Protein AF-D0SN01-F1 (afdb_monomer_lite)

Radius of gyration: 22.13 Å; chains: 1; bounding box: 76×51×43 Å

Structure (mmCIF, N/CA/C/O backbone):
data_AF-D0SN01-F1
#
_entry.id   AF-D0SN01-F1
#
loop_
_atom_site.group_PDB
_atom_site.id
_atom_site.type_symbol
_atom_site.label_atom_id
_atom_site.label_alt_id
_atom_site.label_comp_id
_atom_site.label_asym_id
_atom_site.label_entity_id
_atom_site.label_seq_id
_atom_site.pdbx_PDB_ins_code
_atom_site.Cartn_x
_atom_site.Cartn_y
_atom_site.Cartn_z
_atom_site.occupancy
_atom_site.B_iso_or_equiv
_atom_site.auth_seq_id
_atom_site.auth_comp_id
_atom_site.auth_asym_id
_atom_site.auth_atom_id
_atom_site.pdbx_PDB_model_num
ATOM 1 N N . MET A 1 1 ? -59.262 -30.282 -4.749 1.00 54.62 1 MET A N 1
ATOM 2 C CA . MET A 1 1 ? -58.792 -29.265 -5.727 1.00 54.62 1 MET A CA 1
ATOM 3 C C . MET A 1 1 ? -58.420 -27.916 -5.103 1.00 54.62 1 MET A C 1
ATOM 5 O O . MET A 1 1 ? -57.354 -27.419 -5.434 1.00 54.62 1 MET A O 1
ATOM 9 N N . LYS A 1 2 ? -59.196 -27.346 -4.163 1.00 52.75 2 LYS A N 1
ATOM 10 C CA . LYS A 1 2 ? -58.903 -26.027 -3.548 1.00 52.75 2 LYS A CA 1
ATOM 11 C C . LYS A 1 2 ? -57.530 -25.900 -2.842 1.00 52.75 2 LYS A C 1
ATOM 13 O O . LYS A 1 2 ? -56.920 -24.841 -2.923 1.00 52.75 2 LYS A O 1
ATOM 18 N N . ASN A 1 3 ? -56.998 -26.971 -2.236 1.00 53.59 3 ASN A N 1
ATOM 19 C CA . ASN A 1 3 ? -55.680 -26.936 -1.567 1.00 53.59 3 ASN A CA 1
ATOM 20 C C . ASN A 1 3 ? -54.474 -26.972 -2.526 1.00 53.59 3 ASN A C 1
ATOM 22 O O . ASN A 1 3 ? -53.439 -26.401 -2.204 1.00 53.59 3 ASN A O 1
ATOM 26 N N . LYS A 1 4 ? -54.605 -27.567 -3.723 1.00 53.16 4 LYS A N 1
ATOM 27 C CA . LYS A 1 4 ? -53.531 -27.552 -4.738 1.00 53.16 4 LYS A CA 1
ATOM 28 C C . LYS A 1 4 ? -53.373 -26.166 -5.379 1.00 53.16 4 LYS A C 1
ATOM 30 O O . LYS A 1 4 ? -52.262 -25.751 -5.673 1.00 53.16 4 LYS A O 1
ATOM 35 N N . MET A 1 5 ? -54.474 -25.419 -5.499 1.00 54.06 5 MET A N 1
ATOM 36 C CA . MET A 1 5 ? -54.478 -24.046 -6.020 1.00 54.06 5 MET A CA 1
ATOM 37 C C . MET A 1 5 ? -53.779 -23.049 -5.080 1.00 54.06 5 MET A C 1
ATOM 39 O O . MET A 1 5 ? -53.041 -22.191 -5.551 1.00 54.06 5 MET A O 1
ATOM 43 N N . LYS A 1 6 ? -53.943 -23.195 -3.753 1.00 51.16 6 LYS A N 1
ATOM 44 C CA . LYS A 1 6 ? -53.222 -22.375 -2.759 1.00 51.16 6 LYS A CA 1
ATOM 45 C C . LYS A 1 6 ? -51.719 -22.682 -2.716 1.00 51.16 6 LYS A C 1
ATOM 47 O O . LYS A 1 6 ? -50.926 -21.761 -2.563 1.00 51.16 6 LYS A O 1
ATOM 52 N N . LEU A 1 7 ? -51.335 -23.950 -2.899 1.00 49.56 7 LEU A N 1
ATOM 53 C CA . LEU A 1 7 ? -49.930 -24.370 -2.935 1.00 49.56 7 LEU A CA 1
ATOM 54 C C . LEU A 1 7 ? -49.202 -23.847 -4.189 1.00 49.56 7 LEU A C 1
ATOM 56 O O . LEU A 1 7 ? -48.074 -23.378 -4.083 1.00 49.56 7 LEU A O 1
ATOM 60 N N . CYS A 1 8 ? -49.864 -23.836 -5.353 1.00 52.41 8 CYS A N 1
ATOM 61 C CA . CYS A 1 8 ? -49.321 -23.205 -6.563 1.00 52.41 8 CYS A CA 1
ATOM 62 C C . CYS A 1 8 ? -49.182 -21.681 -6.428 1.00 52.41 8 CYS A C 1
ATOM 64 O O . CYS A 1 8 ? -48.209 -21.122 -6.921 1.00 52.41 8 CYS A O 1
ATOM 66 N N . PHE A 1 9 ? -50.107 -21.008 -5.736 1.00 53.16 9 PHE A N 1
ATOM 67 C CA . PHE A 1 9 ? -50.033 -19.554 -5.545 1.00 53.16 9 PHE A CA 1
ATOM 68 C C . PHE A 1 9 ? -48.872 -19.140 -4.624 1.00 53.16 9 PHE A C 1
ATOM 70 O O . PHE A 1 9 ? -48.223 -18.128 -4.867 1.00 53.16 9 PHE A O 1
ATOM 77 N N . PHE A 1 10 ? -48.554 -19.956 -3.611 1.00 51.62 10 PHE A N 1
ATOM 78 C CA . PHE A 1 10 ? -47.387 -19.736 -2.747 1.00 51.62 10 PHE A CA 1
ATOM 79 C C . PHE A 1 10 ? -46.059 -19.980 -3.484 1.00 51.62 10 PHE A C 1
ATOM 81 O O . PHE A 1 10 ? -45.092 -19.264 -3.248 1.00 51.62 10 PHE A O 1
ATOM 88 N N . LEU A 1 11 ? -46.018 -20.940 -4.418 1.00 52.59 11 LEU A N 1
ATOM 89 C CA . LEU A 1 11 ? -44.822 -21.221 -5.220 1.00 52.59 11 LEU A CA 1
ATOM 90 C C . LEU A 1 11 ? -44.487 -20.073 -6.192 1.00 52.59 11 LEU A C 1
ATOM 92 O O . LEU A 1 11 ? -43.319 -19.767 -6.395 1.00 52.59 11 LEU A O 1
ATOM 96 N N . VAL A 1 12 ? -45.501 -19.405 -6.755 1.00 54.81 12 VAL A N 1
ATOM 97 C CA . VAL A 1 12 ? -45.317 -18.288 -7.704 1.00 54.81 12 VAL A CA 1
ATOM 98 C C . VAL A 1 12 ? -44.803 -17.015 -7.015 1.00 54.81 12 VAL A C 1
ATOM 100 O O . VAL A 1 12 ? -44.027 -16.280 -7.617 1.00 54.81 12 VAL A O 1
ATOM 103 N N . ILE A 1 13 ? -45.149 -16.775 -5.744 1.00 53.81 13 ILE A N 1
ATOM 104 C CA . ILE A 1 13 ? -44.649 -15.610 -4.984 1.00 53.81 13 ILE A CA 1
ATOM 105 C C . ILE A 1 13 ? -43.162 -15.769 -4.610 1.00 53.81 13 ILE A C 1
ATOM 107 O O . ILE A 1 13 ? -42.436 -14.782 -4.570 1.00 53.81 13 ILE A O 1
ATOM 111 N N . ILE A 1 14 ? -42.676 -17.001 -4.414 1.00 55.25 14 ILE A N 1
ATOM 112 C CA . ILE A 1 14 ? -41.254 -17.279 -4.120 1.00 55.25 14 ILE A CA 1
ATOM 113 C C . ILE A 1 14 ? -40.361 -17.088 -5.365 1.00 55.25 14 ILE A C 1
ATOM 115 O O . ILE A 1 14 ? -39.165 -16.845 -5.236 1.00 55.25 14 ILE A O 1
ATOM 119 N N . LEU A 1 15 ? -40.931 -17.143 -6.574 1.00 55.31 15 LEU A N 1
ATOM 120 C CA . LEU A 1 15 ? -40.205 -16.993 -7.843 1.00 55.31 15 LEU A CA 1
ATOM 121 C C . LEU A 1 15 ? -40.010 -15.537 -8.297 1.00 55.31 15 LEU A C 1
ATOM 123 O O . LEU A 1 15 ? -39.317 -15.301 -9.283 1.00 55.31 15 LEU A O 1
ATOM 127 N N . ILE A 1 16 ? -40.557 -14.560 -7.568 1.00 59.31 16 ILE A N 1
ATOM 128 C CA . ILE A 1 16 ? -40.245 -13.138 -7.760 1.00 59.31 16 ILE A CA 1
ATOM 129 C C . ILE A 1 16 ? -39.194 -12.741 -6.718 1.00 59.31 16 ILE A C 1
ATOM 131 O O . ILE A 1 16 ? -39.410 -11.876 -5.874 1.00 59.31 16 ILE A O 1
ATOM 135 N N . THR A 1 17 ? -38.031 -13.393 -6.744 1.00 60.75 17 THR A N 1
ATOM 136 C CA . THR A 1 17 ? -36.842 -12.794 -6.135 1.00 60.75 17 THR A CA 1
ATOM 137 C C . THR A 1 17 ? -36.489 -11.587 -6.989 1.00 60.75 17 THR A C 1
ATOM 139 O O . THR A 1 17 ? -35.961 -11.730 -8.093 1.00 60.75 17 THR A O 1
ATOM 142 N N . THR A 1 18 ? -36.820 -10.391 -6.513 1.00 59.91 18 THR A N 1
ATOM 143 C CA . THR A 1 18 ? -36.252 -9.168 -7.064 1.00 59.91 18 THR A CA 1
ATOM 144 C C . THR A 1 18 ? -34.738 -9.302 -6.964 1.00 59.91 18 THR A C 1
ATOM 146 O O . THR A 1 18 ? -34.178 -9.390 -5.871 1.00 59.91 18 THR A O 1
ATOM 149 N N . ILE A 1 19 ? -34.057 -9.386 -8.109 1.00 64.94 19 ILE A N 1
ATOM 150 C CA . ILE A 1 19 ? -32.598 -9.311 -8.138 1.00 64.94 19 ILE A CA 1
ATOM 151 C C . ILE A 1 19 ? -32.251 -7.860 -7.808 1.00 64.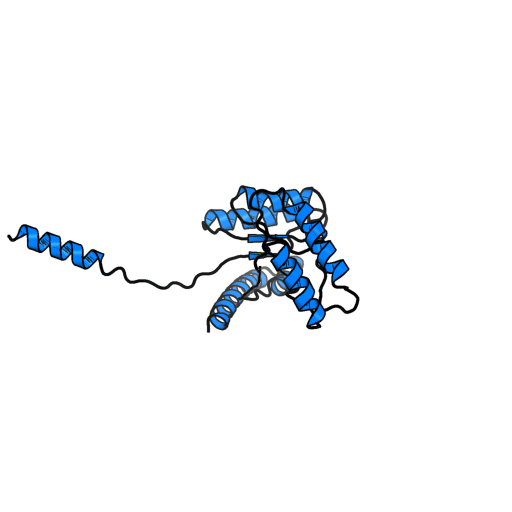94 19 ILE A C 1
ATOM 153 O O . ILE A 1 19 ? -32.108 -7.015 -8.692 1.00 64.94 19 ILE A O 1
ATOM 157 N N . SER A 1 20 ? -32.201 -7.554 -6.513 1.00 63.50 20 SER A N 1
ATOM 158 C CA . SER A 1 20 ? -31.727 -6.275 -6.013 1.00 63.50 20 SER A CA 1
ATOM 159 C C . SER A 1 20 ? -30.238 -6.193 -6.320 1.00 63.50 20 SER A C 1
ATOM 161 O O . SER A 1 20 ? -29.420 -6.808 -5.638 1.00 63.50 20 SER A O 1
ATOM 163 N N . HIS A 1 21 ? -29.886 -5.456 -7.370 1.00 70.88 21 HIS A N 1
ATOM 164 C CA . HIS A 1 21 ? -28.499 -5.124 -7.657 1.00 70.88 21 HIS A CA 1
ATOM 165 C C . HIS A 1 21 ? -28.065 -4.040 -6.673 1.00 70.88 21 HIS A C 1
ATOM 167 O O . HIS A 1 21 ? -28.398 -2.868 -6.833 1.00 70.88 21 HIS A O 1
ATOM 173 N N . SER A 1 22 ? -27.357 -4.445 -5.621 1.00 80.38 22 SER A N 1
ATOM 174 C CA . SER A 1 22 ? -26.593 -3.509 -4.801 1.00 80.38 22 SER A CA 1
ATOM 175 C C . SER A 1 22 ? -25.233 -3.286 -5.438 1.00 80.38 22 SER A C 1
ATOM 177 O O . SER A 1 22 ? -24.611 -4.235 -5.923 1.00 80.38 22 SER A O 1
ATOM 179 N N . LYS A 1 23 ? -24.731 -2.052 -5.345 1.00 86.38 23 LYS A N 1
ATOM 180 C CA . LYS A 1 23 ? -23.306 -1.783 -5.547 1.00 86.38 23 LYS A CA 1
ATOM 181 C C . LYS A 1 23 ? -22.488 -2.653 -4.590 1.00 86.38 23 LYS A C 1
ATOM 183 O O . LYS A 1 23 ? -22.914 -2.913 -3.458 1.00 86.38 23 LYS A O 1
ATOM 188 N N . GLN A 1 24 ? -21.330 -3.107 -5.053 1.00 89.12 24 GLN A N 1
ATOM 189 C CA . GLN A 1 24 ? -20.386 -3.894 -4.268 1.00 89.12 24 GLN A CA 1
ATOM 190 C C . GLN A 1 24 ? -19.067 -3.135 -4.184 1.00 89.12 24 GLN A C 1
ATOM 192 O O . GLN A 1 24 ? -18.560 -2.652 -5.191 1.00 89.12 24 GLN A O 1
ATOM 197 N N . LEU A 1 25 ? -18.512 -3.041 -2.977 1.00 91.06 25 LEU A N 1
ATOM 198 C CA . LEU A 1 25 ? -17.214 -2.424 -2.731 1.00 91.06 25 LEU A CA 1
ATOM 199 C C . LEU A 1 25 ? -16.279 -3.459 -2.116 1.00 91.06 25 LEU A C 1
ATOM 201 O O . LEU A 1 25 ? -16.664 -4.193 -1.206 1.00 91.06 25 LEU A O 1
ATOM 205 N N . ALA A 1 26 ? -15.041 -3.487 -2.598 1.00 93.69 26 ALA A N 1
ATOM 206 C CA . ALA A 1 26 ? -13.965 -4.261 -2.003 1.00 93.69 26 ALA A CA 1
ATOM 207 C C . ALA A 1 26 ? -12.974 -3.298 -1.352 1.00 93.69 26 ALA A C 1
ATOM 209 O O . ALA A 1 26 ? -12.376 -2.460 -2.026 1.00 93.69 26 ALA A O 1
ATOM 210 N N . LEU A 1 27 ? -12.794 -3.423 -0.038 1.00 96.38 27 LEU A N 1
ATOM 211 C CA . LEU A 1 27 ? -11.748 -2.686 0.659 1.00 96.38 27 LEU A CA 1
ATOM 212 C C . LEU A 1 27 ? -10.398 -3.351 0.380 1.00 96.38 27 LEU A C 1
ATOM 214 O O . LEU A 1 27 ? -10.288 -4.578 0.334 1.00 96.38 27 LEU A O 1
ATOM 218 N N . SER A 1 28 ? -9.371 -2.533 0.179 1.00 97.38 28 SER A N 1
ATOM 219 C CA . SER A 1 28 ? -7.992 -2.993 0.061 1.00 97.38 28 SER A CA 1
ATOM 220 C C . SER A 1 28 ? -7.058 -1.964 0.677 1.00 97.38 28 SER A C 1
ATOM 222 O O . SER A 1 28 ? -7.350 -0.772 0.624 1.00 97.38 28 SER A O 1
ATOM 224 N N . PHE A 1 29 ? -5.971 -2.427 1.283 1.00 97.94 29 PHE A N 1
ATOM 225 C CA . PHE A 1 29 ? -5.085 -1.597 2.096 1.00 97.94 29 PHE A CA 1
ATOM 226 C C . PHE A 1 29 ? -3.645 -1.755 1.625 1.00 97.94 29 PHE A C 1
ATOM 228 O O . PHE A 1 29 ? -3.189 -2.886 1.480 1.00 97.94 29 PHE A O 1
ATOM 235 N N . ASP A 1 30 ? -2.934 -0.652 1.427 1.00 97.69 30 ASP A N 1
ATOM 236 C CA . ASP A 1 30 ? -1.550 -0.669 0.943 1.00 97.69 30 ASP A CA 1
ATOM 237 C C . ASP A 1 30 ? -0.549 -0.474 2.082 1.00 97.69 30 ASP A C 1
ATOM 239 O O . ASP A 1 30 ? -0.905 -0.068 3.190 1.00 97.69 30 ASP A O 1
ATOM 243 N N . ASP A 1 31 ? 0.715 -0.769 1.780 1.00 97.31 31 ASP A N 1
ATOM 244 C CA . ASP A 1 31 ? 1.914 -0.576 2.598 1.00 97.31 31 ASP A CA 1
ATOM 245 C C . ASP A 1 31 ? 2.019 -1.453 3.848 1.00 97.31 31 ASP A C 1
ATOM 247 O O . ASP A 1 31 ? 3.007 -2.173 4.016 1.00 97.31 31 ASP A O 1
ATOM 251 N N . GLY A 1 32 ? 1.022 -1.399 4.724 1.00 96.00 32 GLY A N 1
ATOM 252 C CA . GLY A 1 32 ? 1.119 -1.842 6.110 1.00 96.00 32 GLY A CA 1
ATOM 253 C C . GLY A 1 32 ? 1.642 -0.739 7.037 1.00 96.00 32 GLY A C 1
ATOM 254 O O . GLY A 1 32 ? 1.727 0.433 6.676 1.00 96.00 32 GLY A O 1
ATOM 255 N N . VAL A 1 33 ? 1.952 -1.107 8.280 1.00 96.75 33 VAL A N 1
ATOM 256 C CA . VAL A 1 33 ? 2.389 -0.168 9.324 1.00 96.75 33 VAL A CA 1
ATOM 257 C C . VAL A 1 33 ? 3.710 -0.616 9.941 1.00 96.75 33 VAL A C 1
ATOM 259 O O . VAL A 1 33 ? 3.926 -1.810 10.142 1.00 96.75 33 VAL A O 1
ATOM 262 N N . ASN A 1 34 ? 4.567 0.350 10.283 1.00 97.50 34 ASN A N 1
ATOM 263 C CA . ASN A 1 34 ? 5.881 0.108 10.877 1.00 97.50 34 ASN A CA 1
ATOM 264 C C . ASN A 1 34 ? 5.908 0.503 12.370 1.00 97.50 34 ASN A C 1
ATOM 266 O O . ASN A 1 34 ? 5.832 1.699 12.676 1.00 97.50 34 ASN A O 1
ATOM 270 N N . PRO A 1 35 ? 6.047 -0.464 13.299 1.00 96.88 35 PRO A N 1
ATOM 271 C CA . PRO A 1 35 ? 6.158 -0.203 14.737 1.00 96.88 35 PRO A CA 1
ATOM 272 C C . PRO A 1 35 ? 7.373 0.625 15.163 1.00 96.88 35 PRO A C 1
ATOM 274 O O . PRO A 1 35 ? 7.300 1.300 16.187 1.00 96.88 35 PRO A O 1
ATOM 277 N N . ASP A 1 36 ? 8.460 0.612 14.393 1.00 95.62 36 ASP A N 1
ATOM 278 C CA . ASP A 1 36 ? 9.669 1.382 14.706 1.00 95.62 36 ASP A CA 1
ATOM 279 C C . ASP A 1 36 ? 9.513 2.867 14.350 1.00 95.62 36 ASP A C 1
ATOM 281 O O . ASP A 1 36 ? 10.187 3.723 14.921 1.00 95.62 36 ASP A O 1
ATOM 285 N N . LEU A 1 37 ? 8.602 3.190 13.424 1.00 95.38 37 LEU A N 1
ATOM 286 C CA . LEU A 1 37 ? 8.321 4.566 12.996 1.00 95.38 37 LEU A CA 1
ATOM 287 C C . LEU A 1 37 ? 7.071 5.153 13.652 1.00 95.38 37 LEU A C 1
ATOM 289 O O . LEU A 1 37 ? 6.932 6.373 13.738 1.00 95.38 37 LEU A O 1
ATOM 293 N N . ASN A 1 38 ? 6.141 4.305 14.091 1.00 94.00 38 ASN A N 1
ATOM 294 C CA . ASN A 1 38 ? 4.897 4.738 14.705 1.00 94.00 38 ASN A CA 1
ATOM 295 C C . ASN A 1 38 ? 4.578 3.878 15.939 1.00 94.00 38 ASN A C 1
ATOM 297 O O . ASN A 1 38 ? 4.173 2.723 15.780 1.00 94.00 38 ASN A O 1
ATOM 301 N N . PRO A 1 39 ? 4.647 4.439 17.164 1.00 94.81 39 PRO A N 1
ATOM 302 C CA . PRO A 1 39 ? 4.350 3.687 18.385 1.00 94.81 39 PRO A CA 1
ATOM 303 C C . PRO A 1 39 ? 2.900 3.179 18.439 1.00 94.81 39 PRO A C 1
ATOM 305 O O . PRO A 1 39 ? 2.606 2.220 19.146 1.00 94.81 39 PRO A O 1
ATOM 308 N N . ASN A 1 40 ? 1.992 3.775 17.659 1.00 95.88 40 ASN A N 1
ATOM 309 C CA . ASN A 1 40 ? 0.599 3.349 17.561 1.00 95.88 40 ASN A CA 1
ATOM 310 C C . ASN A 1 40 ? 0.353 2.316 16.447 1.00 95.88 40 ASN A C 1
ATOM 312 O O . ASN A 1 40 ? -0.797 1.928 16.248 1.00 95.88 40 ASN A O 1
ATOM 316 N N . ALA A 1 41 ? 1.376 1.851 15.715 1.00 97.25 41 ALA A N 1
ATOM 317 C CA . ALA A 1 41 ? 1.216 0.933 14.579 1.00 97.25 41 ALA A CA 1
ATOM 318 C C . ALA A 1 41 ? 0.398 -0.318 14.936 1.00 97.25 41 ALA A C 1
ATOM 320 O O . ALA A 1 41 ? -0.551 -0.664 14.233 1.00 97.25 41 ALA A O 1
ATOM 321 N N . GLN A 1 42 ? 0.708 -0.956 16.069 1.00 98.12 42 GLN A N 1
ATOM 322 C CA . GLN A 1 42 ? -0.032 -2.128 16.536 1.00 98.12 42 GLN A CA 1
ATOM 323 C C . GLN A 1 42 ? -1.510 -1.803 16.786 1.00 98.12 42 GLN A C 1
ATOM 325 O O . GLN A 1 42 ? -2.383 -2.550 16.346 1.00 98.12 42 GLN A O 1
ATOM 330 N N . GLN A 1 43 ? -1.798 -0.678 17.446 1.00 98.31 43 GLN A N 1
ATOM 331 C CA . GLN A 1 43 ? -3.168 -0.261 17.736 1.00 98.31 43 GLN A CA 1
ATOM 332 C C . GLN A 1 43 ? -3.940 0.089 16.457 1.00 98.31 43 GLN A C 1
ATOM 334 O O . GLN A 1 43 ? -5.110 -0.265 16.338 1.00 98.31 43 GLN A O 1
ATOM 339 N N . ILE A 1 44 ? -3.299 0.757 15.495 1.00 97.12 44 ILE A N 1
ATOM 340 C CA . ILE A 1 44 ? -3.898 1.088 14.195 1.00 97.12 44 ILE A CA 1
ATOM 341 C C . ILE A 1 44 ? -4.271 -0.197 13.454 1.00 97.12 44 ILE A C 1
ATOM 343 O O . ILE A 1 44 ? -5.427 -0.363 13.068 1.00 97.12 44 ILE A O 1
ATOM 347 N N . ASN A 1 45 ? -3.327 -1.134 13.321 1.00 98.56 45 ASN A N 1
ATOM 348 C CA . ASN A 1 45 ? -3.563 -2.414 12.656 1.00 98.56 45 ASN A CA 1
ATOM 349 C C . ASN A 1 45 ? -4.691 -3.204 13.335 1.00 98.56 45 ASN A C 1
ATOM 351 O O . ASN A 1 45 ? -5.595 -3.700 12.669 1.00 98.56 45 ASN A O 1
ATOM 355 N N . GLN A 1 46 ? -4.668 -3.276 14.669 1.00 98.50 46 GLN A N 1
ATOM 356 C CA . GLN A 1 46 ? -5.698 -3.958 15.446 1.00 98.50 46 GLN A CA 1
ATOM 357 C C . GLN A 1 46 ? -7.082 -3.337 15.226 1.00 98.50 46 GLN A C 1
ATOM 359 O O . GLN A 1 46 ? -8.026 -4.070 14.947 1.00 98.50 46 GLN A O 1
ATOM 364 N N . ARG A 1 47 ? -7.206 -2.006 15.284 1.00 98.38 47 ARG A N 1
ATOM 365 C CA . ARG A 1 47 ? -8.490 -1.319 15.082 1.00 98.38 47 ARG A CA 1
ATOM 366 C C . ARG A 1 47 ? -9.058 -1.550 13.686 1.00 98.38 47 ARG A C 1
ATOM 368 O O . ARG A 1 47 ? -10.260 -1.757 13.565 1.00 98.38 47 ARG A O 1
ATOM 375 N N . ILE A 1 48 ? -8.220 -1.551 12.647 1.00 98.38 48 ILE A N 1
ATOM 376 C CA . ILE A 1 48 ? -8.666 -1.862 11.280 1.00 98.38 48 ILE A CA 1
ATOM 377 C C . ILE A 1 48 ? -9.252 -3.278 11.230 1.00 98.38 48 ILE A C 1
ATOM 379 O O . ILE A 1 48 ? -10.389 -3.455 10.799 1.00 98.38 48 ILE A O 1
ATOM 383 N N . LEU A 1 49 ? -8.514 -4.273 11.727 1.00 98.75 49 LEU A N 1
ATOM 384 C CA . LEU A 1 49 ? -8.959 -5.669 11.733 1.00 98.75 49 LEU A CA 1
ATOM 385 C C . LEU A 1 49 ? -10.230 -5.879 12.569 1.00 98.75 49 LEU A C 1
ATOM 387 O O . LEU A 1 49 ? -11.138 -6.594 12.153 1.00 98.75 49 LEU A O 1
ATOM 391 N N . GLU A 1 50 ? -10.331 -5.223 13.726 1.00 98.69 50 GLU A N 1
ATOM 392 C CA . GLU A 1 50 ? -11.529 -5.254 14.568 1.00 98.69 50 GLU A CA 1
ATOM 393 C C . GLU A 1 50 ? -12.747 -4.685 13.841 1.00 98.69 50 GLU A C 1
ATOM 395 O O . GLU A 1 50 ? -13.802 -5.315 13.863 1.00 98.69 50 GLU A O 1
ATOM 400 N N . GLN A 1 51 ? -12.608 -3.542 13.161 1.00 98.44 51 GLN A N 1
ATOM 401 C CA . GLN A 1 51 ? -13.702 -2.944 12.395 1.00 98.44 51 GLN A CA 1
ATOM 402 C C . GLN A 1 51 ? -14.118 -3.820 11.210 1.00 98.44 51 GLN A C 1
ATOM 404 O O . GLN A 1 51 ? -15.313 -4.023 10.997 1.00 98.44 51 GLN A O 1
ATOM 409 N N . LEU A 1 52 ? -13.162 -4.398 10.477 1.00 98.56 52 LEU A N 1
ATOM 410 C CA . LEU A 1 52 ? -13.457 -5.343 9.396 1.00 98.56 52 LEU A CA 1
ATOM 411 C C . LEU A 1 52 ? -14.229 -6.560 9.921 1.00 98.56 52 LEU A C 1
ATOM 413 O O . LEU A 1 52 ? -15.264 -6.926 9.365 1.00 98.56 52 LEU A O 1
ATOM 417 N N . LYS A 1 53 ? -13.782 -7.139 11.040 1.00 98.31 53 LYS A N 1
ATOM 418 C CA . LYS A 1 53 ? -14.439 -8.284 11.677 1.00 98.31 53 LYS A CA 1
ATOM 419 C C . LYS A 1 53 ? -15.843 -7.949 12.180 1.00 98.31 53 LYS A C 1
ATOM 421 O O . LYS A 1 53 ? -16.766 -8.717 11.922 1.00 98.31 53 LYS A O 1
ATOM 426 N N . GLN A 1 54 ? -16.010 -6.827 12.883 1.00 98.44 54 GLN A N 1
ATOM 427 C CA . GLN A 1 54 ? -17.301 -6.378 13.426 1.00 98.44 54 GLN A CA 1
ATOM 428 C C . GLN A 1 54 ? -18.344 -6.149 12.328 1.00 98.44 54 GLN A C 1
ATOM 430 O O . GLN A 1 54 ? -19.520 -6.417 12.543 1.00 98.44 54 GLN A O 1
ATOM 435 N N . ASN A 1 55 ? -17.907 -5.700 11.151 1.00 97.75 55 ASN A N 1
ATOM 436 C CA . ASN A 1 55 ? -18.778 -5.452 10.003 1.00 97.75 55 ASN A CA 1
ATOM 437 C C . ASN A 1 55 ? -18.837 -6.631 9.016 1.00 97.75 55 ASN A C 1
ATOM 439 O O . ASN A 1 55 ? -19.418 -6.498 7.943 1.00 97.75 55 ASN A O 1
ATOM 443 N N . HIS A 1 56 ? -18.247 -7.783 9.356 1.00 97.00 56 HIS A N 1
ATOM 444 C CA . HIS A 1 56 ? -18.202 -8.979 8.505 1.00 97.00 56 HIS A CA 1
ATOM 445 C C . HIS A 1 56 ? -17.591 -8.743 7.109 1.00 97.00 56 HIS A C 1
ATOM 447 O O . HIS A 1 56 ? -17.967 -9.390 6.131 1.00 97.00 56 HIS A O 1
ATOM 453 N N . ILE A 1 57 ? -16.618 -7.834 7.011 1.00 98.06 57 ILE A N 1
ATOM 454 C CA . ILE A 1 57 ? -15.942 -7.485 5.761 1.00 98.06 57 ILE A CA 1
ATOM 455 C C . ILE A 1 57 ? -14.662 -8.306 5.629 1.00 98.06 57 ILE A C 1
ATOM 457 O O . ILE A 1 57 ? -13.776 -8.260 6.483 1.00 98.06 57 ILE A O 1
ATOM 461 N N . ARG A 1 58 ? -14.526 -9.022 4.510 1.00 97.62 58 ARG A N 1
ATOM 462 C CA . ARG A 1 58 ? -13.249 -9.606 4.082 1.00 97.62 58 ARG A CA 1
ATOM 463 C C . ARG A 1 58 ? -12.528 -8.630 3.158 1.00 97.62 58 ARG A C 1
ATOM 465 O O . ARG A 1 58 ? -13.154 -7.989 2.323 1.00 97.62 58 ARG A O 1
ATOM 472 N N . SER A 1 59 ? -11.214 -8.534 3.320 1.00 98.38 59 SER A N 1
ATOM 473 C CA . SER A 1 59 ? -10.372 -7.548 2.645 1.00 98.38 59 SER A CA 1
ATOM 474 C C . SER A 1 59 ? -9.053 -8.178 2.184 1.00 98.38 59 SER A C 1
ATOM 476 O O . SER A 1 59 ? -8.772 -9.348 2.469 1.00 98.38 59 SER A O 1
ATOM 478 N N . ILE A 1 60 ? -8.246 -7.394 1.477 1.00 98.75 60 ILE A N 1
ATOM 479 C CA . ILE A 1 60 ? -6.864 -7.700 1.115 1.00 98.75 60 ILE A CA 1
ATOM 480 C C . ILE A 1 60 ? -5.930 -6.581 1.588 1.00 98.75 60 ILE A C 1
ATOM 482 O O . ILE A 1 60 ? -6.261 -5.400 1.480 1.00 98.75 60 ILE A O 1
ATOM 486 N N . VAL A 1 61 ? -4.753 -6.953 2.086 1.00 98.81 61 VAL A N 1
ATOM 487 C CA . VAL A 1 61 ? -3.638 -6.029 2.326 1.00 98.81 61 VAL A CA 1
ATOM 488 C C . VAL A 1 61 ? -2.524 -6.285 1.311 1.00 98.81 61 VAL A C 1
ATOM 490 O O . VAL A 1 61 ? -2.191 -7.436 1.036 1.00 98.81 61 VAL A O 1
ATOM 493 N N . TYR A 1 62 ? -1.943 -5.225 0.759 1.00 98.81 62 TYR A N 1
ATOM 494 C CA . TYR A 1 62 ? -0.775 -5.225 -0.117 1.00 98.81 62 TYR A CA 1
ATOM 495 C C . TYR A 1 62 ? 0.404 -4.601 0.646 1.00 98.81 62 TYR A C 1
ATOM 497 O O . TYR A 1 62 ? 0.661 -3.404 0.524 1.00 98.81 62 TYR A O 1
ATOM 505 N N . PRO A 1 63 ? 1.107 -5.378 1.487 1.00 98.75 63 PRO A N 1
ATOM 506 C CA . PRO A 1 63 ? 2.236 -4.880 2.256 1.00 98.75 63 PRO A CA 1
ATOM 507 C C . PRO A 1 63 ? 3.470 -4.658 1.377 1.00 98.75 63 PRO A C 1
ATOM 509 O O . PRO A 1 63 ? 3.727 -5.406 0.427 1.00 98.75 63 PRO A O 1
ATOM 512 N N . SER A 1 64 ? 4.279 -3.668 1.751 1.00 98.75 64 SER A N 1
ATOM 513 C CA . SER A 1 64 ? 5.619 -3.466 1.200 1.00 98.75 64 SER A CA 1
ATOM 514 C C . SER A 1 64 ? 6.667 -3.675 2.289 1.00 98.75 64 SER A C 1
ATOM 516 O O . SER A 1 64 ? 6.516 -3.173 3.403 1.00 98.75 64 SER A O 1
ATOM 518 N N . VAL A 1 65 ? 7.744 -4.407 1.982 1.00 98.62 65 VAL A N 1
ATOM 519 C CA . VAL A 1 65 ? 8.746 -4.818 2.988 1.00 98.62 65 VAL A CA 1
ATOM 520 C C . VAL A 1 65 ? 9.359 -3.602 3.691 1.00 98.62 65 VAL A C 1
ATOM 522 O O . VAL A 1 65 ? 9.386 -3.537 4.918 1.00 98.62 65 VAL A O 1
ATOM 525 N N . ILE A 1 66 ? 9.758 -2.578 2.934 1.00 98.19 66 ILE A N 1
ATOM 526 C CA . ILE A 1 66 ? 10.334 -1.352 3.499 1.00 98.19 66 ILE A CA 1
ATOM 527 C C . ILE A 1 66 ? 9.333 -0.556 4.352 1.00 98.19 66 ILE A C 1
ATOM 529 O O . ILE A 1 66 ? 9.733 0.203 5.234 1.00 98.19 66 ILE A O 1
ATOM 533 N N . LYS A 1 67 ? 8.027 -0.718 4.105 1.00 98.12 67 LYS A N 1
ATOM 534 C CA . LYS A 1 67 ? 6.961 0.023 4.795 1.00 98.12 67 LYS A CA 1
ATOM 535 C C . LYS A 1 67 ? 6.531 -0.607 6.107 1.00 98.12 67 LYS A C 1
ATOM 537 O O . LYS A 1 67 ? 5.953 0.095 6.930 1.00 98.12 67 LYS A O 1
ATOM 542 N N . ILE A 1 68 ? 6.829 -1.885 6.322 1.00 98.25 68 ILE A N 1
ATOM 543 C CA . ILE A 1 68 ? 6.500 -2.586 7.567 1.00 98.25 68 ILE A CA 1
ATOM 544 C C . ILE A 1 68 ? 7.689 -2.671 8.528 1.00 98.25 68 ILE A C 1
ATOM 546 O O . ILE A 1 68 ? 7.481 -2.807 9.728 1.00 98.25 68 ILE A O 1
ATOM 550 N N . GLY A 1 69 ? 8.921 -2.523 8.038 1.00 95.38 69 GLY A N 1
ATOM 551 C CA . GLY A 1 69 ? 10.114 -2.668 8.871 1.00 95.38 69 GLY A CA 1
ATOM 552 C C . GLY A 1 69 ? 10.468 -4.138 9.087 1.00 95.38 69 GLY A C 1
ATOM 553 O O . GLY A 1 69 ? 10.494 -4.916 8.136 1.00 95.38 69 GLY A O 1
ATOM 554 N N . ASP A 1 70 ? 10.784 -4.510 10.324 1.00 94.12 70 ASP A N 1
ATOM 555 C CA . ASP A 1 70 ? 11.311 -5.831 10.664 1.00 94.12 70 ASP A CA 1
ATOM 556 C C . ASP A 1 70 ? 10.218 -6.879 10.995 1.00 94.12 70 ASP A C 1
ATOM 558 O O . ASP A 1 70 ? 9.066 -6.816 10.546 1.00 94.12 70 ASP A O 1
ATOM 562 N N . TYR A 1 71 ? 10.582 -7.882 11.802 1.00 96.25 71 TYR A N 1
ATOM 563 C CA . TYR A 1 71 ? 9.690 -8.950 12.249 1.00 96.25 71 TYR A CA 1
ATOM 564 C C . TYR A 1 71 ? 8.428 -8.449 12.971 1.00 96.25 71 TYR A C 1
ATOM 566 O O . TYR A 1 71 ? 7.395 -9.129 12.926 1.00 96.25 71 TYR A O 1
ATOM 574 N N . LYS A 1 72 ? 8.463 -7.283 13.635 1.00 97.69 72 LYS A N 1
ATOM 575 C CA . LYS A 1 72 ? 7.284 -6.737 14.323 1.00 97.69 72 LYS A CA 1
ATOM 576 C C . LYS A 1 72 ? 6.235 -6.288 13.316 1.00 97.69 72 LYS A C 1
ATOM 578 O O . LYS A 1 72 ? 5.068 -6.643 13.463 1.00 97.69 72 LYS A O 1
ATOM 583 N N . GLY A 1 73 ? 6.643 -5.570 12.271 1.00 98.44 73 GLY A N 1
ATOM 584 C CA . GLY A 1 73 ? 5.751 -5.188 11.178 1.00 98.44 73 GLY A CA 1
ATOM 585 C C . GLY A 1 73 ? 5.222 -6.395 10.414 1.00 98.44 73 GLY A C 1
ATOM 586 O O . GLY A 1 73 ? 4.018 -6.498 10.175 1.00 98.44 73 GLY A O 1
ATOM 587 N N . LEU A 1 74 ? 6.088 -7.374 10.127 1.00 98.75 74 LEU A N 1
ATOM 588 C CA . LEU A 1 74 ? 5.673 -8.633 9.502 1.00 98.75 74 LEU A CA 1
ATOM 589 C C . LEU A 1 74 ? 4.624 -9.377 10.342 1.00 98.75 74 LEU A C 1
ATOM 591 O O . LEU A 1 74 ? 3.670 -9.930 9.797 1.00 98.75 74 LEU A O 1
ATOM 595 N N . SER A 1 75 ? 4.745 -9.341 11.670 1.00 98.69 75 SER A N 1
ATOM 596 C CA . SER A 1 75 ? 3.752 -9.929 12.578 1.00 98.69 75 SER A CA 1
ATOM 597 C C . SER A 1 75 ? 2.391 -9.228 12.497 1.00 98.69 75 SER A C 1
ATOM 599 O O . SER A 1 75 ? 1.357 -9.892 12.604 1.00 98.69 75 SER A O 1
ATOM 601 N N . LEU A 1 76 ? 2.367 -7.909 12.266 1.00 98.81 76 LEU A N 1
ATOM 602 C CA . LEU A 1 76 ? 1.128 -7.156 12.047 1.00 98.81 76 LEU A CA 1
ATOM 603 C C . LEU A 1 76 ? 0.468 -7.527 10.716 1.00 98.81 76 LEU A C 1
ATOM 605 O O . LEU A 1 76 ? -0.744 -7.731 10.692 1.00 98.81 76 LEU A O 1
ATOM 609 N N . VAL A 1 77 ? 1.250 -7.711 9.647 1.00 98.88 77 VAL A N 1
ATOM 610 C CA . VAL A 1 77 ? 0.762 -8.232 8.356 1.00 98.88 77 VAL A CA 1
ATOM 611 C C . VAL A 1 77 ? 0.207 -9.650 8.514 1.00 98.88 77 VAL A C 1
ATOM 613 O O . VAL A 1 77 ? -0.908 -9.933 8.083 1.00 98.88 77 VAL A O 1
ATOM 616 N N . ALA A 1 78 ? 0.923 -10.538 9.208 1.00 98.88 78 ALA A N 1
ATOM 617 C CA . ALA A 1 78 ? 0.486 -11.914 9.449 1.00 98.88 78 ALA A CA 1
ATOM 618 C C . ALA A 1 78 ? -0.862 -12.000 10.193 1.00 98.88 78 ALA A C 1
ATOM 620 O O . ALA A 1 78 ? -1.603 -12.974 10.033 1.00 98.88 78 ALA A O 1
ATOM 621 N N . ALA A 1 79 ? -1.207 -10.987 10.997 1.00 98.81 79 ALA A N 1
ATOM 622 C CA . ALA A 1 79 ? -2.493 -10.918 11.685 1.00 98.81 79 ALA A CA 1
ATOM 623 C C . ALA A 1 79 ? -3.689 -10.802 10.721 1.00 98.81 79 ALA A C 1
ATOM 625 O O . ALA A 1 79 ? -4.758 -11.314 11.048 1.00 98.81 79 ALA A O 1
ATOM 626 N N . TRP A 1 80 ? -3.510 -10.210 9.533 1.00 98.81 80 TRP A N 1
ATOM 627 C CA . TRP A 1 80 ? -4.551 -10.140 8.499 1.00 98.81 80 TRP A CA 1
ATOM 628 C C . TRP A 1 80 ? -4.953 -11.538 8.033 1.00 98.81 80 TRP A C 1
ATOM 630 O O . TRP A 1 80 ? -6.129 -11.899 8.060 1.00 98.81 80 TRP A O 1
ATOM 640 N N . GLY A 1 81 ? -3.960 -12.362 7.702 1.00 98.62 81 GLY A N 1
ATOM 641 C CA . GLY A 1 81 ? -4.156 -13.749 7.295 1.00 98.62 81 GLY A CA 1
ATOM 642 C C . GLY A 1 81 ? -4.823 -14.616 8.358 1.00 98.62 81 GLY A C 1
ATOM 643 O O . GLY A 1 81 ? -5.686 -15.438 8.057 1.00 98.62 81 GLY A O 1
ATOM 644 N N . LYS A 1 82 ? -4.464 -14.424 9.634 1.00 98.44 82 LYS A N 1
ATOM 645 C CA . LYS A 1 82 ? -5.109 -15.115 10.769 1.00 98.44 82 LYS A CA 1
ATOM 646 C C . LYS A 1 82 ? -6.596 -14.770 10.916 1.00 98.44 82 LYS A C 1
ATOM 648 O O . LYS A 1 82 ? -7.324 -15.542 11.530 1.00 98.44 82 LYS A O 1
ATOM 653 N N . GLN A 1 83 ? -7.038 -13.643 10.359 1.00 98.38 83 GLN A N 1
ATOM 654 C CA . GLN A 1 83 ? -8.436 -13.203 10.336 1.00 98.38 83 GLN A CA 1
ATOM 655 C C . GLN A 1 83 ? -9.094 -13.398 8.959 1.00 98.38 83 GLN A C 1
ATOM 657 O O . GLN A 1 83 ? -10.053 -12.714 8.620 1.00 98.38 83 GLN A O 1
ATOM 662 N N . GLU A 1 84 ? -8.587 -14.348 8.166 1.00 98.19 84 GLU A N 1
ATOM 663 C CA . GLU A 1 84 ? -9.121 -14.736 6.851 1.00 98.19 84 GLU A CA 1
ATOM 664 C C . GLU A 1 84 ? -9.067 -13.645 5.766 1.00 98.19 84 GLU A C 1
ATOM 666 O O . GLU A 1 84 ? -9.667 -13.797 4.697 1.00 98.19 84 GLU A O 1
ATOM 671 N N . HIS A 1 85 ? -8.334 -12.554 5.993 1.00 98.81 85 HIS A N 1
ATOM 672 C CA . HIS A 1 85 ? -8.037 -11.586 4.943 1.00 98.81 85 HIS A CA 1
ATOM 673 C C . HIS A 1 85 ? -6.934 -12.103 4.019 1.00 98.81 85 HIS A C 1
ATOM 675 O O . HIS A 1 85 ? -6.146 -12.985 4.374 1.00 98.81 85 HIS A O 1
ATOM 681 N N . LYS A 1 86 ? -6.887 -11.553 2.807 1.00 98.81 86 LYS A N 1
ATOM 682 C CA . LYS A 1 86 ? -5.852 -11.886 1.829 1.00 98.81 86 LYS A CA 1
ATOM 683 C C . LYS A 1 86 ? -4.625 -10.998 1.999 1.00 98.81 86 LYS A C 1
ATOM 685 O O . LYS A 1 86 ? -4.736 -9.854 2.436 1.00 98.81 86 LYS A O 1
ATOM 690 N N . ILE A 1 87 ? -3.467 -11.528 1.629 1.00 98.94 87 ILE A N 1
ATOM 691 C CA . ILE A 1 87 ? -2.190 -10.813 1.628 1.00 98.94 87 ILE A CA 1
ATOM 692 C C . ILE A 1 87 ? -1.637 -10.882 0.205 1.00 98.94 87 ILE A C 1
ATOM 694 O O . ILE A 1 87 ? -1.390 -11.975 -0.301 1.00 98.94 87 ILE A O 1
ATOM 698 N N . GLY A 1 88 ? -1.512 -9.728 -0.443 1.00 98.81 88 GLY A N 1
ATOM 699 C CA . GLY A 1 88 ? -0.882 -9.567 -1.750 1.00 98.81 88 GLY A CA 1
ATOM 700 C C . GLY A 1 88 ? 0.559 -9.071 -1.632 1.00 98.81 88 GLY A C 1
ATOM 701 O O . GLY A 1 88 ? 1.186 -9.163 -0.579 1.00 98.81 88 GLY A O 1
ATOM 702 N N . ASN A 1 89 ? 1.082 -8.516 -2.720 1.00 98.88 89 ASN A N 1
ATOM 703 C CA . ASN A 1 89 ? 2.454 -8.027 -2.825 1.00 98.88 89 ASN A CA 1
ATOM 704 C C . ASN A 1 89 ? 2.474 -6.569 -3.301 1.00 98.88 89 ASN A C 1
ATOM 706 O O . ASN A 1 89 ? 1.855 -6.241 -4.317 1.00 98.88 89 ASN A O 1
ATOM 710 N N . HIS A 1 90 ? 3.200 -5.716 -2.575 1.00 98.69 90 HIS A N 1
ATOM 711 C CA . HIS A 1 90 ? 3.419 -4.309 -2.917 1.00 98.69 90 HIS A CA 1
ATOM 712 C C . HIS A 1 90 ? 4.902 -3.949 -3.062 1.00 98.69 90 HIS A C 1
ATOM 714 O O . HIS A 1 90 ? 5.322 -2.823 -2.792 1.00 98.69 90 HIS A O 1
ATOM 720 N N . SER A 1 91 ? 5.707 -4.912 -3.522 1.00 98.56 91 SER A N 1
ATOM 721 C CA . SER A 1 91 ? 7.152 -4.792 -3.716 1.00 98.56 91 SER A CA 1
ATOM 722 C C . SER A 1 91 ? 7.949 -4.621 -2.421 1.00 98.56 91 SER A C 1
ATOM 724 O O . SER A 1 91 ? 7.444 -4.247 -1.363 1.00 98.56 91 SER A O 1
ATOM 726 N N . GLU A 1 92 ? 9.246 -4.885 -2.500 1.00 98.75 92 GLU A N 1
ATOM 727 C CA . GLU A 1 92 ? 10.160 -4.735 -1.375 1.00 98.75 92 GLU A CA 1
ATOM 728 C C . GLU A 1 92 ? 10.390 -3.260 -1.026 1.00 98.75 92 GLU A C 1
ATOM 730 O O . GLU A 1 92 ? 10.210 -2.873 0.124 1.00 98.75 92 GLU A O 1
ATOM 735 N N . LEU A 1 93 ? 10.776 -2.435 -2.006 1.00 98.31 93 LEU A N 1
ATOM 736 C CA . LEU A 1 93 ? 11.249 -1.064 -1.760 1.00 98.31 93 LEU A CA 1
ATOM 737 C C . LEU A 1 93 ? 10.196 0.010 -2.042 1.00 98.31 93 LEU A C 1
ATOM 739 O O . LEU A 1 93 ? 10.510 1.198 -1.984 1.00 98.31 93 LEU A O 1
ATOM 743 N N . HIS A 1 94 ? 8.966 -0.388 -2.380 1.00 98.12 94 HIS A N 1
ATOM 744 C CA . HIS A 1 94 ? 7.907 0.540 -2.778 1.00 98.12 94 HIS A CA 1
ATOM 745 C C . HIS A 1 94 ? 8.380 1.496 -3.905 1.00 98.12 94 HIS A C 1
ATOM 747 O O . HIS A 1 94 ? 8.115 2.699 -3.900 1.00 98.12 94 HIS A O 1
ATOM 753 N N . SER A 1 95 ? 9.163 0.985 -4.863 1.00 98.12 95 SER A N 1
ATOM 754 C CA . SER A 1 95 ? 9.739 1.802 -5.939 1.00 98.12 95 SER A CA 1
ATOM 755 C C . SER A 1 95 ? 8.672 2.264 -6.930 1.00 98.12 95 SER A C 1
ATOM 757 O O . SER A 1 95 ? 7.753 1.526 -7.263 1.00 98.12 95 SER A O 1
ATOM 759 N N . ASN A 1 96 ? 8.827 3.466 -7.483 1.00 98.19 96 ASN A N 1
ATOM 760 C CA . ASN A 1 96 ? 7.999 3.938 -8.591 1.00 98.19 96 ASN A CA 1
ATOM 761 C C . ASN A 1 96 ? 8.623 3.503 -9.928 1.00 98.19 96 ASN A C 1
ATOM 763 O O . ASN A 1 96 ? 9.658 4.044 -10.315 1.00 98.19 96 ASN A O 1
ATOM 767 N N . LEU A 1 97 ? 7.994 2.570 -10.649 1.00 98.19 97 LEU A N 1
ATOM 768 C CA . LEU A 1 97 ? 8.532 2.029 -11.906 1.00 98.19 97 LEU A CA 1
ATOM 769 C C . LEU A 1 97 ? 8.669 3.083 -13.021 1.00 98.19 97 LEU A C 1
ATOM 771 O O . LEU A 1 97 ? 9.508 2.942 -13.914 1.00 98.19 97 LEU A O 1
ATOM 775 N N . ASN A 1 98 ? 7.905 4.178 -12.952 1.00 98.44 98 ASN A N 1
ATOM 776 C CA . ASN A 1 98 ? 7.998 5.278 -13.917 1.00 98.44 98 ASN A CA 1
ATOM 777 C C . ASN A 1 98 ? 9.259 6.132 -13.736 1.00 98.44 98 ASN A C 1
ATOM 779 O O . ASN A 1 98 ? 9.522 7.002 -14.563 1.00 98.44 98 ASN A O 1
ATOM 783 N N . LYS A 1 99 ? 10.028 5.940 -12.661 1.00 97.81 99 LYS A N 1
ATOM 784 C CA . LYS A 1 99 ? 11.277 6.669 -12.445 1.00 97.81 99 LYS A CA 1
ATOM 785 C C . LYS A 1 99 ? 12.372 6.131 -13.364 1.00 97.81 99 LYS A C 1
ATOM 787 O O . LYS A 1 99 ? 12.565 4.921 -13.466 1.00 97.81 99 LYS A O 1
ATOM 792 N N . GLU A 1 100 ? 13.089 7.032 -14.031 1.00 94.94 100 GLU A N 1
ATOM 793 C CA . GLU A 1 100 ? 14.129 6.682 -15.010 1.00 94.94 100 GLU A CA 1
ATOM 794 C C . GLU A 1 100 ? 15.233 5.819 -14.396 1.00 94.94 100 GLU A C 1
ATOM 796 O O . GLU A 1 100 ? 15.649 4.837 -15.001 1.00 94.94 100 GLU A O 1
ATOM 801 N N . GLN A 1 101 ? 15.623 6.109 -13.153 1.00 96.25 101 GLN A N 1
ATOM 802 C CA . GLN A 1 101 ? 16.654 5.361 -12.436 1.00 96.25 101 GLN A CA 1
ATOM 803 C C . GLN A 1 101 ? 16.231 3.951 -11.993 1.00 96.25 101 GLN A C 1
ATOM 805 O O . GLN A 1 101 ? 17.073 3.190 -11.527 1.00 96.25 101 GLN A O 1
ATOM 810 N N . VAL A 1 102 ? 14.942 3.607 -12.077 1.00 97.50 102 VAL A N 1
ATOM 811 C CA . VAL A 1 102 ? 14.440 2.275 -11.717 1.00 97.50 102 VAL A CA 1
ATOM 812 C C . VAL A 1 102 ? 14.445 1.413 -12.971 1.00 97.50 102 VAL A C 1
ATOM 814 O O . VAL A 1 102 ? 13.628 1.622 -13.873 1.00 97.50 102 VAL A O 1
ATOM 817 N N . THR A 1 103 ? 15.360 0.446 -13.039 1.00 97.88 103 THR A N 1
ATOM 818 C CA . THR A 1 103 ? 15.395 -0.515 -14.149 1.00 97.88 103 THR A CA 1
ATOM 819 C C . THR A 1 103 ? 14.355 -1.615 -13.950 1.00 97.88 103 THR A C 1
ATOM 821 O O . THR A 1 103 ? 13.970 -1.934 -12.822 1.00 97.88 103 THR A O 1
ATOM 824 N N . THR A 1 104 ? 13.904 -2.229 -15.044 1.00 98.00 104 THR A N 1
ATOM 825 C CA . THR A 1 104 ? 12.913 -3.310 -14.971 1.00 98.00 104 THR A CA 1
ATOM 826 C C . THR A 1 104 ? 13.418 -4.508 -14.169 1.00 98.00 104 THR A C 1
ATOM 828 O O . THR A 1 104 ? 12.678 -5.040 -13.347 1.00 98.00 104 THR A O 1
ATOM 831 N N . GLN A 1 105 ? 14.686 -4.896 -14.346 1.00 98.38 105 GLN A N 1
ATOM 832 C CA . GLN A 1 105 ? 15.261 -6.024 -13.610 1.00 98.38 105 GLN A CA 1
ATOM 833 C C . GLN A 1 105 ? 15.285 -5.752 -12.103 1.00 98.38 105 GLN A C 1
ATOM 835 O O . GLN A 1 105 ? 14.800 -6.566 -11.324 1.00 98.38 105 GLN A O 1
ATOM 840 N N . GLN A 1 106 ? 15.756 -4.568 -11.692 1.00 98.31 106 GLN A N 1
ATOM 841 C CA . GLN A 1 106 ? 15.745 -4.172 -10.282 1.00 98.31 106 GLN A CA 1
ATOM 842 C C . GLN A 1 106 ? 14.335 -4.202 -9.696 1.00 98.31 106 GLN A C 1
ATOM 844 O O . GLN A 1 106 ? 14.162 -4.567 -8.535 1.00 98.31 106 GLN A O 1
ATOM 849 N N . TYR A 1 107 ? 13.336 -3.795 -10.477 1.00 98.69 107 TYR A N 1
ATOM 850 C CA . TYR A 1 107 ? 11.947 -3.811 -10.048 1.00 98.69 107 TYR A CA 1
ATOM 851 C C . TYR A 1 107 ? 11.414 -5.236 -9.877 1.00 98.69 107 TYR A C 1
ATOM 853 O O . TYR A 1 107 ? 10.843 -5.544 -8.836 1.00 98.69 107 TYR A O 1
ATOM 861 N N . ILE A 1 108 ? 11.657 -6.121 -10.848 1.00 98.81 108 ILE A N 1
ATOM 862 C CA . ILE A 1 108 ? 11.286 -7.542 -10.784 1.00 98.81 108 ILE A CA 1
ATOM 863 C C . ILE A 1 108 ? 11.925 -8.219 -9.569 1.00 98.81 108 ILE A C 1
ATOM 865 O O . ILE A 1 108 ? 11.238 -8.917 -8.823 1.00 98.81 108 ILE A O 1
ATOM 869 N N . ASP A 1 109 ? 13.204 -7.952 -9.301 1.00 98.81 109 ASP A N 1
ATOM 870 C CA . ASP A 1 109 ? 13.881 -8.539 -8.147 1.00 98.81 109 ASP A CA 1
ATOM 871 C C . ASP A 1 109 ? 13.248 -8.082 -6.817 1.00 98.81 109 ASP A C 1
ATOM 873 O O . ASP A 1 109 ? 13.200 -8.852 -5.858 1.00 98.81 109 ASP A O 1
ATOM 877 N N . GLN A 1 110 ? 12.726 -6.849 -6.747 1.00 98.75 110 GLN A N 1
ATOM 878 C CA . GLN A 1 110 ? 11.983 -6.364 -5.575 1.00 98.75 110 GLN A CA 1
ATOM 879 C C . GLN A 1 110 ? 10.633 -7.076 -5.407 1.00 98.75 110 GLN A C 1
ATOM 881 O O . GLN A 1 110 ? 10.227 -7.335 -4.273 1.00 98.75 110 GLN A O 1
ATOM 886 N N . ILE A 1 111 ? 9.939 -7.407 -6.504 1.00 98.88 111 ILE A N 1
ATOM 887 C CA . ILE A 1 111 ? 8.702 -8.208 -6.461 1.00 98.88 111 ILE A CA 1
ATOM 888 C C . ILE A 1 111 ? 9.019 -9.594 -5.900 1.00 98.88 111 ILE A C 1
ATOM 890 O O . ILE A 1 111 ? 8.356 -10.044 -4.962 1.00 98.88 111 ILE A O 1
ATOM 894 N N . PHE A 1 112 ? 10.065 -10.233 -6.430 1.00 98.81 112 PHE A N 1
ATOM 895 C CA . PHE A 1 112 ? 10.514 -11.554 -6.004 1.00 98.81 112 PHE A CA 1
ATOM 896 C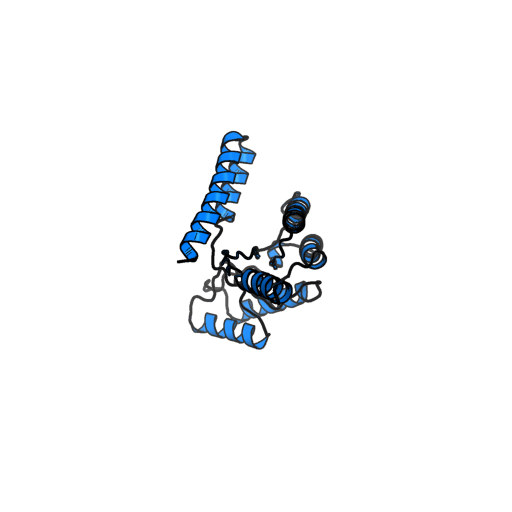 C . PHE A 1 112 ? 10.907 -11.585 -4.523 1.00 98.81 112 PHE A C 1
ATOM 898 O O . PHE A 1 112 ? 10.454 -12.460 -3.787 1.00 98.81 112 PHE A O 1
ATOM 905 N N . ARG A 1 113 ? 11.714 -10.624 -4.053 1.00 98.88 113 ARG A N 1
ATOM 906 C CA . ARG A 1 113 ? 12.129 -10.567 -2.641 1.00 98.88 113 ARG A CA 1
ATOM 907 C C . ARG A 1 113 ? 10.943 -10.360 -1.702 1.00 98.88 113 ARG A C 1
ATOM 909 O O . ARG A 1 113 ? 10.867 -11.039 -0.681 1.00 98.88 113 ARG A O 1
ATOM 916 N N . ALA A 1 114 ? 9.988 -9.503 -2.063 1.00 98.81 114 ALA A N 1
ATOM 917 C CA . ALA A 1 114 ? 8.754 -9.346 -1.295 1.00 98.81 114 ALA A CA 1
ATOM 918 C C . ALA A 1 114 ? 7.911 -10.630 -1.269 1.00 98.81 114 ALA A C 1
ATOM 920 O O . ALA A 1 114 ? 7.380 -10.989 -0.219 1.00 98.81 114 ALA A O 1
ATOM 921 N N . GLU A 1 115 ? 7.836 -11.371 -2.380 1.00 98.75 115 GLU A N 1
ATOM 922 C CA . GLU A 1 115 ? 7.163 -12.672 -2.401 1.00 98.75 115 GLU A CA 1
ATOM 923 C C . GLU A 1 115 ? 7.774 -13.635 -1.381 1.00 98.75 115 GLU A C 1
ATOM 925 O O . GLU A 1 115 ? 7.034 -14.257 -0.623 1.00 98.75 115 GLU A O 1
ATOM 930 N N . GLN A 1 116 ? 9.105 -13.734 -1.309 1.00 98.69 116 GLN A N 1
ATOM 931 C CA . GLN A 1 116 ? 9.760 -14.634 -0.351 1.00 98.69 116 GLN A CA 1
ATOM 932 C C . GLN A 1 116 ? 9.406 -14.299 1.106 1.00 98.69 116 GLN A C 1
ATOM 934 O O . GLN A 1 116 ? 9.327 -15.197 1.943 1.00 98.69 116 GLN A O 1
ATOM 939 N N . VAL A 1 117 ? 9.151 -13.022 1.406 1.00 98.69 117 VAL A N 1
ATOM 940 C CA . VAL A 1 117 ? 8.741 -12.566 2.740 1.00 98.69 117 VAL A CA 1
ATOM 941 C C . VAL A 1 117 ? 7.278 -12.910 3.036 1.00 98.69 117 VAL A C 1
ATOM 943 O O . VAL A 1 117 ? 6.966 -13.352 4.141 1.00 98.69 117 VAL A O 1
ATOM 946 N N . PHE A 1 118 ? 6.369 -12.713 2.077 1.00 98.75 118 PHE A N 1
ATOM 947 C CA . PHE A 1 118 ? 4.923 -12.789 2.330 1.00 98.75 118 PHE A CA 1
ATOM 948 C C . PHE A 1 118 ? 4.285 -14.141 2.001 1.00 98.75 118 PHE A C 1
ATOM 950 O O . PHE A 1 118 ? 3.304 -14.516 2.643 1.00 98.75 118 PHE A O 1
ATOM 957 N N . LYS A 1 119 ? 4.848 -14.909 1.064 1.00 98.62 119 LYS A N 1
ATOM 958 C CA . LYS A 1 119 ? 4.345 -16.229 0.649 1.00 98.62 119 LYS A CA 1
ATOM 959 C C . LYS A 1 119 ? 4.184 -17.242 1.791 1.00 98.62 119 LYS A C 1
ATOM 961 O O . LYS A 1 119 ? 3.233 -18.020 1.731 1.00 98.62 119 LYS A O 1
ATOM 966 N N . PRO A 1 120 ? 5.034 -17.254 2.840 1.00 98.62 120 PRO A N 1
ATOM 967 C CA . PRO A 1 120 ? 4.840 -18.146 3.985 1.00 98.62 120 PRO A CA 1
ATOM 968 C C . PRO A 1 120 ? 3.653 -17.779 4.893 1.00 98.62 120 PRO A C 1
ATOM 970 O O . PRO A 1 120 ? 3.290 -18.570 5.765 1.00 98.62 120 PRO A O 1
ATOM 973 N N . LEU A 1 121 ? 3.069 -16.583 4.757 1.00 98.75 121 LEU A N 1
ATOM 974 C CA . LEU A 1 121 ? 1.980 -16.131 5.621 1.00 98.75 121 LEU A CA 1
ATOM 975 C C . LEU A 1 121 ? 0.646 -16.777 5.228 1.00 98.75 121 LEU A C 1
ATOM 977 O O . LEU A 1 121 ? 0.325 -16.938 4.049 1.00 98.75 121 LEU A O 1
ATOM 981 N N . ASN A 1 122 ? -0.188 -17.079 6.229 1.00 98.62 122 ASN A N 1
ATOM 982 C CA . ASN A 1 122 ? -1.565 -17.496 5.970 1.00 98.62 122 ASN A CA 1
ATOM 983 C C . ASN A 1 122 ? -2.305 -16.415 5.166 1.00 98.62 122 ASN A C 1
ATOM 985 O O . ASN A 1 122 ? -2.133 -15.229 5.428 1.00 98.62 122 ASN A O 1
ATOM 989 N N . GLY A 1 123 ? -3.151 -16.810 4.218 1.00 98.38 123 GLY A N 1
ATOM 990 C CA . GLY A 1 123 ? -3.915 -15.864 3.400 1.00 98.38 123 GLY A CA 1
ATOM 991 C C . GLY A 1 123 ? -3.144 -15.230 2.237 1.00 98.38 123 GLY A C 1
ATOM 992 O O . GLY A 1 123 ? -3.745 -14.433 1.513 1.00 98.38 123 GLY A O 1
ATOM 993 N N . TRP A 1 124 ? -1.876 -15.594 2.011 1.00 98.81 124 TRP A N 1
ATOM 994 C CA . TRP A 1 124 ? -1.147 -15.202 0.803 1.00 98.81 124 TRP A CA 1
ATOM 995 C C . TRP A 1 124 ? -1.918 -15.566 -0.473 1.00 98.81 124 TRP A C 1
ATOM 997 O O . TRP A 1 124 ? -2.456 -16.669 -0.609 1.00 98.81 124 TRP A O 1
ATOM 1007 N N . VAL A 1 125 ? -1.944 -14.630 -1.416 1.00 98.75 125 VAL A N 1
ATOM 1008 C CA . VAL A 1 125 ? -2.404 -14.827 -2.791 1.00 98.75 125 VAL A CA 1
ATOM 1009 C C . VAL A 1 125 ? -1.444 -14.108 -3.737 1.00 98.75 125 VAL A C 1
ATOM 1011 O O . VAL A 1 125 ? -0.976 -13.018 -3.401 1.00 98.75 125 VAL A O 1
ATOM 1014 N N . PRO A 1 126 ? -1.161 -14.656 -4.931 1.00 98.56 126 PRO A N 1
ATOM 1015 C CA . PRO A 1 126 ? -0.339 -13.973 -5.918 1.00 98.56 126 PRO A CA 1
ATOM 1016 C C . PRO A 1 126 ? -1.165 -12.842 -6.549 1.00 98.56 126 PRO A C 1
ATOM 1018 O O . PRO A 1 126 ? -1.704 -12.968 -7.639 1.00 98.56 126 PRO A O 1
ATOM 1021 N N . ARG A 1 127 ? -1.330 -11.727 -5.833 1.00 98.81 127 ARG A N 1
ATOM 1022 C CA . ARG A 1 127 ? -1.914 -10.482 -6.345 1.00 98.81 127 ARG A CA 1
ATOM 1023 C C . ARG A 1 127 ? -0.934 -9.347 -6.155 1.00 98.81 127 ARG A C 1
ATOM 1025 O O . ARG A 1 127 ? -0.433 -9.151 -5.048 1.00 98.81 127 ARG A O 1
ATOM 1032 N N . TYR A 1 128 ? -0.670 -8.607 -7.223 1.00 98.81 128 TYR A N 1
ATOM 1033 C CA . TYR A 1 128 ? 0.327 -7.545 -7.212 1.00 98.81 128 TYR A CA 1
ATOM 1034 C C . TYR A 1 128 ? -0.313 -6.180 -7.417 1.00 98.81 128 TYR A C 1
ATOM 1036 O O . TYR A 1 128 ? -1.050 -5.968 -8.382 1.00 98.81 128 TYR A O 1
ATOM 1044 N N . ARG A 1 129 ? 0.009 -5.238 -6.532 1.00 98.56 129 ARG A N 1
ATOM 1045 C CA . ARG A 1 129 ? -0.321 -3.825 -6.707 1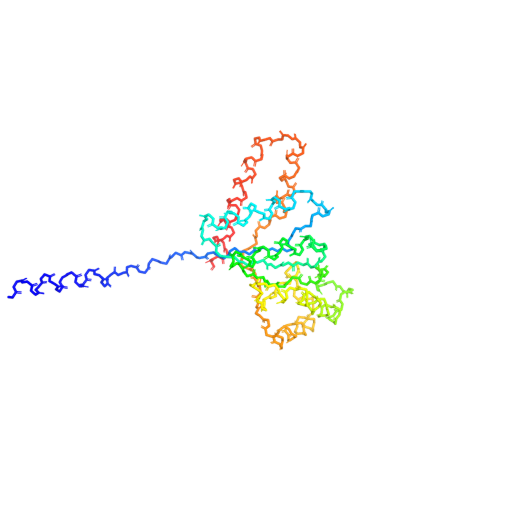.00 98.56 129 ARG A CA 1
ATOM 1046 C C . ARG A 1 129 ? 0.964 -3.050 -6.928 1.00 98.56 129 ARG A C 1
ATOM 1048 O O . ARG A 1 129 ? 1.868 -3.119 -6.103 1.00 98.56 129 ARG A O 1
ATOM 1055 N N . TYR A 1 130 ? 1.029 -2.287 -8.012 1.00 98.38 130 TYR A N 1
ATOM 1056 C CA . TYR A 1 130 ? 2.164 -1.411 -8.287 1.00 98.38 130 TYR A CA 1
ATOM 1057 C C . TYR A 1 130 ? 2.189 -0.252 -7.279 1.00 98.38 130 TYR A C 1
ATOM 1059 O O . TYR A 1 130 ? 1.194 0.474 -7.182 1.00 98.38 130 TYR A O 1
ATOM 1067 N N . PRO A 1 131 ? 3.305 -0.012 -6.566 1.00 97.69 131 PRO A N 1
ATOM 1068 C CA . PRO A 1 131 ? 3.516 1.227 -5.827 1.00 97.69 131 PRO A CA 1
ATOM 1069 C C . PRO A 1 131 ? 3.205 2.460 -6.671 1.00 97.69 131 PRO A C 1
ATOM 1071 O O . PRO A 1 131 ? 3.597 2.560 -7.839 1.00 97.69 131 PRO A O 1
ATOM 1074 N N . PHE A 1 132 ? 2.485 3.408 -6.067 1.00 95.50 132 PHE A N 1
ATOM 1075 C CA . PHE A 1 132 ? 2.010 4.638 -6.715 1.00 95.50 132 PHE A CA 1
ATOM 1076 C C . PHE A 1 132 ? 1.111 4.419 -7.948 1.00 95.50 132 PHE A C 1
ATOM 1078 O O . PHE A 1 132 ? 0.899 5.364 -8.715 1.00 95.50 132 PHE A O 1
ATOM 1085 N N . LEU A 1 133 ? 0.630 3.188 -8.171 1.00 95.31 133 LEU A N 1
ATOM 1086 C CA . LEU A 1 133 ? -0.131 2.781 -9.357 1.00 95.31 133 LEU A CA 1
ATOM 1087 C C . LEU A 1 133 ? 0.622 3.072 -10.668 1.00 95.31 133 LEU A C 1
ATOM 1089 O O . LEU A 1 133 ? 0.030 3.427 -11.687 1.00 95.31 133 LEU A O 1
ATOM 1093 N N . LYS A 1 134 ? 1.960 3.011 -10.631 1.00 96.94 134 LYS A N 1
ATOM 1094 C CA . LYS A 1 134 ? 2.830 3.314 -11.773 1.00 96.94 134 LYS A CA 1
ATOM 1095 C C . LYS A 1 134 ? 3.361 2.029 -12.389 1.00 96.94 134 LYS A C 1
ATOM 1097 O O . LYS A 1 134 ? 4.300 1.433 -11.873 1.00 96.94 134 LYS A O 1
ATOM 1102 N N . GLU A 1 135 ? 2.758 1.644 -13.508 1.00 96.69 135 GLU A N 1
ATOM 1103 C CA . GLU A 1 135 ? 3.026 0.381 -14.210 1.00 96.69 135 GLU A CA 1
ATOM 1104 C C . GLU A 1 135 ? 4.186 0.449 -15.215 1.00 96.69 135 GLU A C 1
ATOM 1106 O O . GLU A 1 135 ? 4.508 -0.545 -15.853 1.00 96.69 135 GLU A O 1
ATOM 1111 N N . GLY A 1 136 ? 4.850 1.599 -15.353 1.00 96.94 136 GLY A N 1
ATOM 1112 C CA . GLY A 1 136 ? 5.946 1.819 -16.295 1.00 96.94 136 GLY A CA 1
ATOM 1113 C C . GLY A 1 136 ? 5.726 3.061 -17.155 1.00 96.94 136 GLY A C 1
ATOM 1114 O O . GLY A 1 136 ? 4.624 3.331 -17.628 1.00 96.94 136 GLY A O 1
ATOM 1115 N N . ASN A 1 137 ? 6.789 3.844 -17.357 1.00 97.38 137 ASN A N 1
ATOM 1116 C CA . ASN A 1 137 ? 6.770 5.041 -18.208 1.00 97.38 137 ASN A CA 1
ATOM 1117 C C . ASN A 1 137 ? 7.101 4.749 -19.681 1.00 97.38 137 ASN A C 1
ATOM 1119 O O . ASN A 1 137 ? 7.041 5.656 -20.505 1.00 97.38 137 ASN A O 1
ATOM 1123 N N . THR A 1 138 ? 7.448 3.504 -20.014 1.00 98.06 138 THR A N 1
ATOM 1124 C CA . THR A 1 138 ? 7.666 3.032 -21.385 1.00 98.06 138 THR A CA 1
ATOM 1125 C C . THR A 1 138 ? 6.893 1.735 -21.610 1.00 98.06 138 THR A C 1
ATOM 1127 O O . THR A 1 138 ? 6.636 0.990 -20.661 1.00 98.06 138 THR A O 1
ATOM 1130 N N . ILE A 1 139 ? 6.542 1.453 -22.870 1.00 98.12 139 ILE A N 1
ATOM 1131 C CA . ILE A 1 139 ? 5.903 0.187 -23.274 1.00 98.12 139 ILE A CA 1
ATOM 1132 C C . ILE A 1 139 ? 6.764 -1.000 -22.833 1.00 98.12 139 ILE A C 1
ATOM 1134 O O . ILE A 1 139 ? 6.257 -1.933 -22.225 1.00 98.12 139 ILE A O 1
ATOM 1138 N N . GLU A 1 140 ? 8.077 -0.913 -23.049 1.00 97.94 140 GLU A N 1
ATOM 1139 C CA . GLU A 1 140 ? 9.033 -1.951 -22.663 1.00 97.94 140 GLU A CA 1
ATOM 1140 C C . GLU A 1 140 ? 9.003 -2.254 -21.157 1.00 97.94 140 GLU A C 1
ATOM 1142 O O . GLU A 1 140 ? 8.907 -3.419 -20.770 1.00 97.94 140 GLU A O 1
ATOM 1147 N N . LYS A 1 141 ? 9.033 -1.227 -20.292 1.00 97.94 141 LYS A N 1
ATOM 1148 C CA . LYS A 1 141 ? 8.944 -1.414 -18.834 1.00 97.94 141 LYS A CA 1
ATOM 1149 C C . LYS A 1 141 ? 7.636 -2.086 -18.437 1.00 97.94 141 LYS A C 1
ATOM 1151 O O . LYS A 1 141 ? 7.660 -3.060 -17.685 1.00 97.94 141 LYS A O 1
ATOM 1156 N N . ARG A 1 142 ? 6.517 -1.567 -18.950 1.00 98.25 142 ARG A N 1
ATOM 1157 C CA . ARG A 1 142 ? 5.179 -2.084 -18.657 1.00 98.25 142 ARG A CA 1
ATOM 1158 C C . ARG A 1 142 ? 5.064 -3.549 -19.054 1.00 98.25 142 ARG A C 1
ATOM 1160 O O . ARG A 1 142 ? 4.734 -4.380 -18.214 1.00 98.25 142 ARG A O 1
ATOM 1167 N N . ASP A 1 143 ? 5.382 -3.865 -20.304 1.00 98.50 143 ASP A N 1
ATOM 1168 C CA . ASP A 1 143 ? 5.172 -5.200 -20.863 1.00 98.50 143 ASP A CA 1
ATOM 1169 C C . ASP A 1 143 ? 6.110 -6.224 -20.226 1.00 98.50 143 ASP A C 1
ATOM 1171 O O . ASP A 1 143 ? 5.686 -7.337 -19.927 1.00 98.50 143 ASP A O 1
ATOM 1175 N N . THR A 1 144 ? 7.352 -5.840 -19.925 1.00 98.56 144 THR A N 1
ATOM 1176 C CA . THR A 1 144 ? 8.305 -6.741 -19.266 1.00 98.56 144 THR A CA 1
ATOM 1177 C C . THR A 1 144 ? 7.853 -7.102 -17.848 1.00 98.56 144 THR A C 1
ATOM 1179 O O . THR A 1 144 ? 7.869 -8.278 -17.482 1.00 98.56 144 THR A O 1
ATOM 1182 N N . VAL A 1 145 ? 7.406 -6.128 -17.041 1.00 98.62 145 VAL A N 1
ATOM 1183 C CA . VAL A 1 145 ? 6.909 -6.422 -15.683 1.00 98.62 145 VAL A CA 1
ATOM 1184 C C . VAL A 1 145 ? 5.575 -7.166 -15.730 1.00 98.62 145 VAL A C 1
ATOM 1186 O O . VAL A 1 145 ? 5.397 -8.126 -14.984 1.00 98.62 145 VAL A O 1
ATOM 1189 N N . ALA A 1 146 ? 4.658 -6.782 -16.621 1.00 98.50 146 ALA A N 1
ATOM 1190 C CA . ALA A 1 146 ? 3.384 -7.479 -16.794 1.00 98.50 146 ALA A CA 1
ATOM 1191 C C . ALA A 1 146 ? 3.589 -8.946 -17.204 1.00 98.50 146 ALA A C 1
ATOM 1193 O O . ALA A 1 146 ? 2.941 -9.838 -16.656 1.00 98.50 146 ALA A O 1
ATOM 1194 N N . HIS A 1 147 ? 4.535 -9.213 -18.110 1.00 98.69 147 HIS A N 1
ATOM 1195 C CA . HIS A 1 147 ? 4.886 -10.570 -18.517 1.00 98.69 147 HIS A CA 1
ATOM 1196 C C . HIS A 1 147 ? 5.471 -11.379 -17.358 1.00 98.69 147 HIS A C 1
ATOM 1198 O O . HIS A 1 147 ? 5.054 -12.514 -17.138 1.00 98.69 147 HIS A O 1
ATOM 1204 N N . TYR A 1 148 ? 6.380 -10.792 -16.573 1.00 98.75 148 TYR A N 1
ATOM 1205 C CA . TYR A 1 148 ? 6.907 -11.440 -15.372 1.00 98.75 148 TYR A CA 1
ATOM 1206 C C . TYR A 1 148 ? 5.789 -11.801 -14.381 1.00 98.75 148 TYR A C 1
ATOM 1208 O O . TYR A 1 148 ? 5.708 -12.946 -13.939 1.00 98.75 148 TYR A O 1
ATOM 1216 N N . LEU A 1 149 ? 4.891 -10.858 -14.073 1.00 98.75 149 LEU A N 1
ATOM 1217 C CA . LEU A 1 149 ? 3.754 -11.096 -13.180 1.00 98.75 149 LEU A CA 1
ATOM 1218 C C . LEU A 1 149 ? 2.873 -12.240 -13.692 1.00 98.75 149 LEU A C 1
ATOM 1220 O O . LEU A 1 149 ? 2.560 -13.155 -12.932 1.00 98.75 149 LEU A O 1
ATOM 1224 N N . GLN A 1 150 ? 2.545 -12.241 -14.986 1.00 98.62 150 GLN A N 1
ATOM 1225 C CA . GLN A 1 150 ? 1.771 -13.312 -15.613 1.00 98.62 150 GLN A CA 1
ATOM 1226 C C . GLN A 1 150 ? 2.474 -14.672 -15.497 1.00 98.62 150 GLN A C 1
ATOM 1228 O O . GLN A 1 150 ? 1.843 -15.655 -15.111 1.00 98.62 150 GLN A O 1
ATOM 1233 N N . GLN A 1 151 ? 3.776 -14.739 -15.793 1.00 98.50 151 GLN A N 1
ATOM 1234 C CA . GLN A 1 151 ? 4.566 -15.970 -15.689 1.00 98.50 151 GLN A CA 1
ATOM 1235 C C . GLN A 1 151 ? 4.616 -16.523 -14.260 1.00 98.50 151 GLN A C 1
ATOM 1237 O O . GLN A 1 151 ? 4.632 -17.737 -14.075 1.00 98.50 151 GLN A O 1
ATOM 1242 N N . GLN A 1 152 ? 4.630 -15.647 -13.253 1.00 98.44 152 GLN A N 1
ATOM 1243 C CA . GLN A 1 152 ? 4.609 -16.030 -11.839 1.00 98.44 152 GLN A CA 1
ATOM 1244 C C . GLN A 1 152 ? 3.188 -16.280 -11.295 1.00 98.44 152 GLN A C 1
ATOM 1246 O O . GLN A 1 152 ? 3.021 -16.574 -10.112 1.00 98.44 152 GLN A O 1
ATOM 1251 N N . GLY A 1 153 ? 2.156 -16.188 -12.140 1.00 98.56 153 GLY A N 1
ATOM 1252 C CA . GLY A 1 153 ? 0.767 -16.437 -11.755 1.00 98.56 153 GLY A CA 1
ATOM 1253 C C . GLY A 1 153 ? 0.140 -15.318 -10.922 1.00 98.56 153 GLY A C 1
ATOM 1254 O O . GLY A 1 153 ? -0.821 -15.574 -10.197 1.00 98.56 153 GLY A O 1
ATOM 1255 N N . TYR A 1 154 ? 0.670 -14.094 -11.002 1.00 98.81 154 TYR A N 1
ATOM 1256 C CA . TYR A 1 154 ? 0.070 -12.942 -10.344 1.00 98.81 154 TYR A CA 1
ATOM 1257 C C . TYR A 1 154 ? -1.186 -12.460 -11.066 1.00 98.81 154 TYR A C 1
ATOM 1259 O O . TYR A 1 154 ? -1.196 -12.216 -12.271 1.00 98.81 154 TYR A O 1
ATOM 1267 N N . GLU A 1 155 ? -2.231 -12.229 -10.284 1.00 98.44 155 GLU A N 1
ATOM 1268 C CA . GLU A 1 155 ? -3.404 -11.461 -10.670 1.00 98.44 155 GLU A CA 1
ATOM 1269 C C . GLU A 1 155 ? -3.207 -9.968 -10.357 1.00 98.44 155 GLU A C 1
ATOM 1271 O O . GLU A 1 155 ? -2.426 -9.574 -9.481 1.00 98.44 155 GLU A O 1
ATOM 1276 N N . SER A 1 156 ? -3.953 -9.114 -11.059 1.00 96.69 156 SER A N 1
ATOM 1277 C CA . SER A 1 156 ? -3.902 -7.669 -10.840 1.00 96.69 156 SER A CA 1
ATOM 1278 C C . SER A 1 156 ? -4.498 -7.274 -9.485 1.00 96.69 156 SER A C 1
ATOM 1280 O O . SER A 1 156 ? -5.583 -7.716 -9.097 1.00 96.69 156 SER A O 1
ATOM 1282 N N . GLY A 1 157 ? -3.793 -6.393 -8.781 1.00 95.75 157 GLY A N 1
ATOM 1283 C CA . GLY A 1 157 ? -4.267 -5.672 -7.607 1.00 95.75 157 GLY A CA 1
ATOM 1284 C C . GLY A 1 157 ? -4.763 -4.262 -7.922 1.00 95.75 157 GLY A C 1
ATOM 1285 O O . GLY A 1 157 ? -4.732 -3.423 -7.028 1.00 95.75 157 GLY A O 1
ATOM 1286 N N . ALA A 1 158 ? -5.167 -3.959 -9.159 1.00 91.19 158 ALA A N 1
ATOM 1287 C CA . ALA A 1 158 ? -5.621 -2.624 -9.561 1.00 91.19 158 ALA A CA 1
ATOM 1288 C C . ALA A 1 158 ? -6.718 -2.039 -8.646 1.00 91.19 158 ALA A C 1
ATOM 1290 O O . ALA A 1 158 ? -7.443 -2.758 -7.953 1.00 91.19 158 ALA A O 1
ATOM 1291 N N . VAL A 1 159 ? -6.826 -0.709 -8.654 1.00 92.62 159 VAL A N 1
ATOM 1292 C CA . VAL A 1 159 ? -7.845 0.050 -7.918 1.00 92.62 159 VAL A CA 1
ATOM 1293 C C . VAL A 1 159 ? -8.805 0.713 -8.900 1.00 92.62 159 VAL A C 1
ATOM 1295 O O . VAL A 1 159 ? -8.378 1.213 -9.937 1.00 92.62 159 VAL A O 1
ATOM 1298 N N . SER A 1 160 ? -10.095 0.726 -8.570 1.00 91.69 160 SER A N 1
ATOM 1299 C CA . SER A 1 160 ? -11.122 1.464 -9.320 1.00 91.69 160 SER A CA 1
ATOM 1300 C C . SER A 1 160 ? -11.499 2.790 -8.660 1.00 91.69 160 SER A C 1
ATOM 1302 O O . SER A 1 160 ? -12.038 3.666 -9.321 1.00 91.69 160 SER A O 1
ATOM 1304 N N . ILE A 1 161 ? -11.212 2.951 -7.365 1.00 92.19 161 ILE A N 1
ATOM 1305 C CA . ILE A 1 161 ? -11.558 4.130 -6.570 1.00 92.19 161 ILE A CA 1
ATOM 1306 C C . ILE A 1 161 ? -10.300 4.590 -5.833 1.00 92.19 161 ILE A C 1
ATOM 1308 O O . ILE A 1 161 ? -9.747 3.849 -5.022 1.00 92.19 161 ILE A O 1
ATOM 1312 N N . ASP A 1 162 ? -9.854 5.815 -6.110 1.00 88.56 162 ASP A N 1
ATOM 1313 C CA . ASP A 1 162 ? -8.788 6.469 -5.345 1.00 88.56 162 ASP A CA 1
ATOM 1314 C C . ASP A 1 162 ? -9.374 7.095 -4.071 1.00 88.56 162 ASP A C 1
ATOM 1316 O O . ASP A 1 162 ? -10.241 7.971 -4.137 1.00 88.56 162 ASP A O 1
ATOM 1320 N N . ALA A 1 163 ? -8.892 6.638 -2.915 1.00 91.44 163 ALA A N 1
ATOM 1321 C CA . ALA A 1 163 ? -9.332 7.113 -1.609 1.00 91.44 163 ALA A CA 1
ATOM 1322 C C . ALA A 1 163 ? -8.717 8.463 -1.209 1.00 91.44 163 ALA A C 1
ATOM 1324 O O . ALA A 1 163 ? -9.289 9.175 -0.390 1.00 91.44 163 ALA A O 1
ATOM 1325 N N . SER A 1 164 ? -7.561 8.840 -1.766 1.00 92.38 164 SER A N 1
ATOM 1326 C CA . SER A 1 164 ? -6.787 10.033 -1.380 1.00 92.38 164 SER A CA 1
ATOM 1327 C C . SER A 1 164 ? -6.519 10.133 0.132 1.00 92.38 164 SER A C 1
ATOM 1329 O O . SER A 1 164 ? -6.315 11.215 0.686 1.00 92.38 164 SER A O 1
ATOM 1331 N N . ASP A 1 165 ? -6.508 8.990 0.808 1.00 92.38 165 ASP A N 1
ATOM 1332 C CA . ASP A 1 165 ? -6.405 8.820 2.254 1.00 92.38 165 ASP A CA 1
ATOM 1333 C C . ASP A 1 165 ? -5.126 9.433 2.836 1.00 92.38 165 ASP A C 1
ATOM 1335 O O . ASP A 1 165 ? -5.157 10.044 3.904 1.00 92.38 165 ASP A O 1
ATOM 1339 N N . TRP A 1 166 ? -4.016 9.371 2.101 1.00 91.75 166 TRP A N 1
ATOM 1340 C CA . TRP A 1 166 ? -2.753 10.014 2.456 1.00 91.75 166 TRP A CA 1
ATOM 1341 C C . TRP A 1 166 ? -2.910 11.526 2.687 1.00 91.75 166 TRP A C 1
ATOM 1343 O O . TRP A 1 166 ? -2.340 12.065 3.638 1.00 91.75 166 TRP A O 1
ATOM 1353 N N . PHE A 1 167 ? -3.712 12.218 1.871 1.00 93.81 167 PHE A N 1
ATOM 1354 C CA . PHE A 1 167 ? -3.943 13.658 2.005 1.00 93.81 167 PHE A CA 1
ATOM 1355 C C . PHE A 1 167 ? -4.802 13.966 3.234 1.00 93.81 167 PHE A C 1
ATOM 1357 O O . PHE A 1 167 ? -4.468 14.850 4.031 1.00 93.81 167 PHE A O 1
ATOM 1364 N N . TYR A 1 168 ? -5.874 13.197 3.432 1.00 96.06 168 TYR A N 1
ATOM 1365 C CA . TYR A 1 168 ? -6.731 13.319 4.611 1.00 96.06 168 TYR A CA 1
ATOM 1366 C C . TYR A 1 168 ? -5.969 13.006 5.900 1.00 96.06 168 TYR A C 1
ATOM 1368 O O . TYR A 1 168 ? -6.111 13.727 6.887 1.00 96.06 168 TYR A O 1
ATOM 1376 N N . ASN A 1 169 ? -5.088 12.006 5.886 1.00 93.44 169 ASN A N 1
ATOM 1377 C CA . ASN A 1 169 ? -4.242 11.664 7.022 1.00 93.44 169 ASN A CA 1
ATOM 1378 C C . ASN A 1 169 ? -3.276 12.804 7.385 1.00 93.44 169 ASN A C 1
ATOM 1380 O O . ASN A 1 169 ? -3.134 13.136 8.562 1.00 93.44 169 ASN A O 1
ATOM 1384 N N . LEU A 1 170 ? -2.667 13.478 6.400 1.00 94.19 170 LEU A N 1
ATOM 1385 C CA . LEU A 1 170 ? -1.828 14.657 6.662 1.00 94.19 170 LEU A CA 1
ATOM 1386 C C . LEU A 1 170 ? -2.608 15.762 7.392 1.00 94.19 170 LEU A C 1
ATOM 1388 O O . LEU A 1 170 ? -2.105 16.349 8.354 1.00 94.19 170 LEU A O 1
ATOM 1392 N N . LYS A 1 171 ? -3.855 16.024 6.980 1.00 95.44 171 LYS A N 1
ATOM 1393 C CA . LYS A 1 171 ? -4.738 16.982 7.664 1.00 95.44 171 LYS A CA 1
ATOM 1394 C C . LYS A 1 171 ? -5.134 16.498 9.056 1.00 95.44 171 LYS A C 1
ATOM 1396 O O . LYS A 1 171 ? -5.075 17.284 9.999 1.00 95.44 171 LYS A O 1
ATOM 1401 N N . TYR A 1 172 ? -5.454 15.215 9.205 1.00 94.69 172 TYR A N 1
ATOM 1402 C CA . TYR A 1 172 ? -5.835 14.610 10.479 1.00 94.69 172 TYR A CA 1
ATOM 1403 C C . TYR A 1 172 ? -4.719 14.753 11.517 1.00 94.69 172 TYR A C 1
ATOM 1405 O O . TYR A 1 172 ? -4.956 15.215 12.635 1.00 94.69 172 TYR A O 1
ATOM 1413 N N . LEU A 1 173 ? -3.481 14.428 11.136 1.00 92.62 173 LEU A N 1
ATOM 1414 C CA . LEU A 1 173 ? -2.311 14.583 11.999 1.00 92.62 173 LEU A CA 1
ATOM 1415 C C . LEU A 1 173 ? -2.060 16.054 12.353 1.00 92.62 173 LEU A C 1
ATOM 1417 O O . LEU A 1 173 ? -1.777 16.360 13.511 1.00 92.62 173 LEU A O 1
ATOM 1421 N N . SER A 1 174 ? -2.222 16.973 11.394 1.00 94.38 174 SER A N 1
ATOM 1422 C CA . SER A 1 174 ? -2.088 18.413 11.642 1.00 94.38 174 SER A CA 1
ATOM 1423 C C . SER A 1 174 ? -3.120 18.921 12.654 1.00 94.38 174 SER A C 1
ATOM 1425 O O . SER A 1 174 ? -2.752 19.603 13.607 1.00 94.38 174 SER A O 1
ATOM 1427 N N . TYR A 1 175 ? -4.401 18.596 12.475 1.00 94.19 175 TYR A N 1
ATOM 1428 C CA . TYR A 1 175 ? -5.470 19.046 13.373 1.00 94.19 175 TYR A CA 1
ATOM 1429 C C . TYR A 1 175 ? -5.352 18.424 14.762 1.00 94.19 175 TYR A C 1
ATOM 1431 O O . TYR A 1 175 ? -5.541 19.118 15.760 1.00 94.19 175 TYR A O 1
ATOM 1439 N N . THR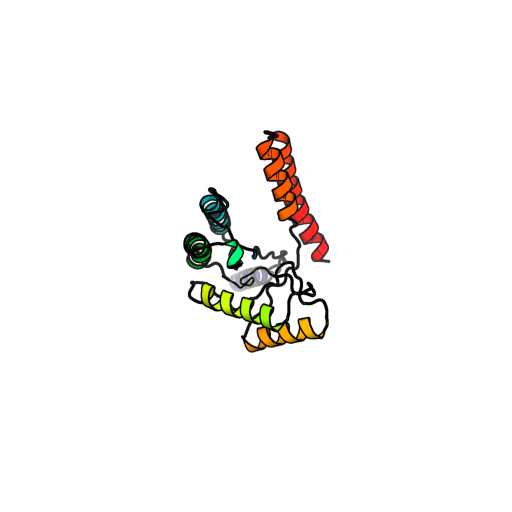 A 1 176 ? -4.958 17.149 14.836 1.00 92.00 176 THR A N 1
ATOM 1440 C CA . THR A 1 176 ? -4.686 16.465 16.107 1.00 92.00 176 THR A CA 1
ATOM 1441 C C . THR A 1 176 ? -3.561 17.162 16.866 1.00 92.00 176 THR A C 1
ATOM 1443 O O . THR A 1 176 ? -3.719 17.477 18.043 1.00 92.00 176 THR A O 1
ATOM 1446 N N . LYS A 1 177 ? -2.449 17.472 16.187 1.00 93.38 177 LYS A N 1
ATOM 1447 C CA . LYS A 1 177 ? -1.306 18.171 16.789 1.00 93.38 177 LYS A CA 1
ATOM 1448 C C . LYS A 1 177 ? -1.674 19.565 17.312 1.00 93.38 177 LYS A C 1
ATOM 1450 O O . LYS A 1 177 ? -1.137 19.986 18.330 1.00 93.38 177 LYS A O 1
ATOM 1455 N N . ASN A 1 178 ? -2.592 20.255 16.638 1.00 94.31 178 ASN A N 1
ATOM 1456 C CA . ASN A 1 178 ? -3.016 21.612 16.985 1.00 94.31 178 ASN A CA 1
ATOM 1457 C C . ASN A 1 178 ? -4.221 21.662 17.947 1.00 94.31 178 ASN A C 1
ATOM 1459 O O . ASN A 1 178 ? -4.711 22.749 18.239 1.00 94.31 178 ASN A O 1
ATOM 1463 N N . GLY A 1 179 ? -4.737 20.517 18.414 1.00 92.12 179 GLY A N 1
ATOM 1464 C CA . GLY A 1 179 ? -5.894 20.468 19.318 1.00 92.12 179 GLY A CA 1
ATOM 1465 C C . GLY A 1 179 ? -7.223 20.913 18.687 1.00 92.12 179 GLY A C 1
ATOM 1466 O O . GLY A 1 179 ? -8.146 21.293 19.404 1.00 92.12 179 GLY A O 1
ATOM 1467 N N . GLN A 1 180 ? -7.346 20.871 17.357 1.00 92.44 180 GLN A N 1
ATOM 1468 C CA . GLN A 1 180 ? -8.518 21.352 16.613 1.00 92.44 180 GLN A CA 1
ATOM 1469 C C . GLN A 1 180 ? -9.636 20.295 16.550 1.00 92.44 180 GLN A C 1
ATOM 1471 O O . GLN A 1 180 ? -9.961 19.766 15.488 1.00 92.44 180 GLN A O 1
ATOM 1476 N N . THR A 1 181 ? -10.232 19.952 17.693 1.00 87.25 181 THR A N 1
ATOM 1477 C CA . THR A 1 181 ? -11.208 18.847 17.805 1.00 87.25 181 THR A CA 1
ATOM 1478 C C . THR A 1 181 ? -12.461 19.029 16.946 1.00 87.25 181 THR A C 1
ATOM 1480 O O . THR A 1 181 ? -12.902 18.076 16.308 1.00 87.25 181 THR A O 1
ATOM 1483 N N . ALA A 1 182 ? -13.009 20.244 16.861 1.00 88.94 182 ALA A N 1
ATOM 1484 C CA . ALA A 1 182 ? -14.174 20.522 16.016 1.00 88.94 182 ALA A CA 1
ATOM 1485 C C . ALA A 1 182 ? -13.874 20.345 14.514 1.00 88.94 182 ALA A C 1
ATOM 1487 O O . ALA A 1 182 ? -14.737 19.900 13.756 1.00 88.94 182 ALA A O 1
ATOM 1488 N N . ASP A 1 183 ? -12.649 20.658 14.084 1.00 92.81 183 ASP A N 1
ATOM 1489 C CA . ASP A 1 183 ? -12.226 20.493 12.690 1.00 92.81 183 ASP A CA 1
ATOM 1490 C C . ASP A 1 183 ? -11.900 19.028 12.366 1.00 92.81 183 ASP A C 1
ATOM 1492 O O . ASP A 1 183 ? -12.078 18.601 11.226 1.00 92.81 183 ASP A O 1
ATOM 1496 N N . LEU A 1 184 ? -11.493 18.228 13.361 1.00 92.88 184 LEU A N 1
ATOM 1497 C CA . LEU A 1 184 ? -11.288 16.785 13.197 1.00 92.88 184 LEU A CA 1
ATOM 1498 C C . LEU A 1 184 ? -12.580 16.053 12.832 1.00 92.88 184 LEU A C 1
ATOM 1500 O O . LEU A 1 184 ? -12.562 15.233 11.917 1.00 92.88 184 LEU A O 1
ATOM 1504 N N . GLU A 1 185 ? -13.694 16.342 13.505 1.00 92.44 185 GLU A N 1
ATOM 1505 C CA . GLU A 1 185 ? -14.971 15.692 13.178 1.00 92.44 185 GLU A CA 1
ATOM 1506 C C . GLU A 1 185 ? -15.465 16.087 11.781 1.00 92.44 185 GLU A C 1
ATOM 1508 O O . GLU A 1 185 ? -15.887 15.230 11.005 1.00 92.44 185 GLU A O 1
ATO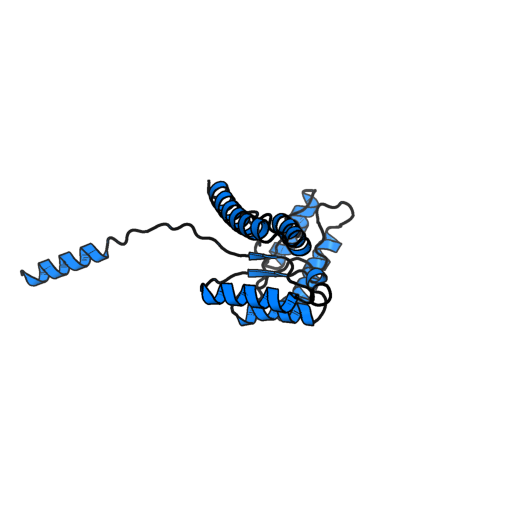M 1513 N N . LYS A 1 186 ? -15.308 17.361 11.399 1.00 95.88 186 LYS A N 1
ATOM 1514 C CA . LYS A 1 186 ? -15.599 17.811 10.029 1.00 95.88 186 LYS A CA 1
ATOM 1515 C C . LYS A 1 186 ? -14.727 17.097 8.996 1.00 95.88 186 LYS A C 1
ATOM 1517 O O . LYS A 1 186 ? -15.239 16.677 7.964 1.00 95.88 186 LYS A O 1
ATOM 1522 N N . LEU A 1 187 ? -13.432 16.933 9.275 1.00 96.38 187 LEU A N 1
ATOM 1523 C CA . LEU A 1 187 ? -12.500 16.245 8.382 1.00 96.38 187 LEU A CA 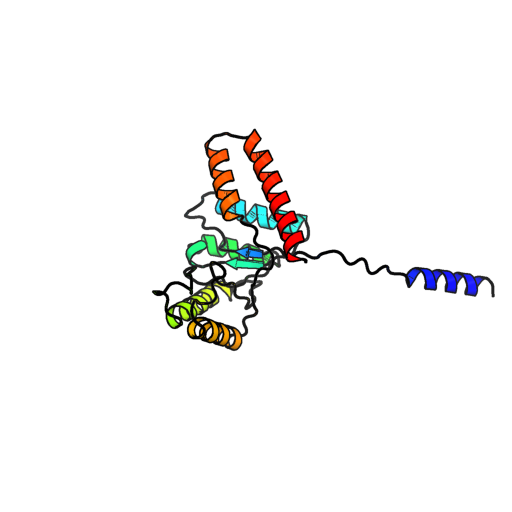1
ATOM 1524 C C . LEU A 1 187 ? -12.866 14.767 8.198 1.00 96.38 187 LEU A C 1
ATOM 1526 O O . LEU A 1 187 ? -12.797 14.267 7.078 1.00 96.38 187 LEU A O 1
ATOM 1530 N N . LYS A 1 188 ? -13.264 14.073 9.272 1.00 94.19 188 LYS A N 1
ATOM 1531 C CA . LYS A 1 188 ? -13.706 12.670 9.203 1.00 94.19 188 LYS A CA 1
ATOM 1532 C C . LYS A 1 188 ? -14.937 12.516 8.313 1.00 94.19 188 LYS A C 1
ATOM 1534 O O . LYS A 1 188 ? -14.935 11.654 7.441 1.00 94.19 188 LYS A O 1
ATOM 1539 N N . ASN A 1 189 ? -15.942 13.373 8.492 1.00 95.75 189 ASN A N 1
ATOM 1540 C CA . ASN A 1 189 ? -17.142 13.351 7.653 1.00 95.75 189 ASN A CA 1
ATOM 1541 C C . ASN A 1 189 ? -16.799 13.662 6.191 1.00 95.75 189 ASN A C 1
ATOM 1543 O O . ASN A 1 189 ? -17.166 12.898 5.306 1.00 95.75 189 ASN A O 1
ATOM 1547 N N . ALA A 1 190 ? -15.980 14.690 5.949 1.00 96.25 190 ALA A N 1
ATOM 1548 C CA . ALA A 1 190 ? -15.528 15.040 4.603 1.00 96.25 190 ALA A CA 1
ATOM 1549 C C . ALA A 1 190 ? -14.726 13.920 3.917 1.00 96.25 190 ALA A C 1
ATOM 1551 O O . ALA A 1 190 ? -14.703 13.845 2.691 1.00 96.25 190 ALA A O 1
ATOM 1552 N N . TYR A 1 191 ? -14.039 13.066 4.681 1.00 96.94 191 TYR A N 1
ATOM 1553 C CA . TYR A 1 191 ? -13.360 11.896 4.128 1.00 96.94 191 TYR A CA 1
ATOM 1554 C C . TYR A 1 191 ? -14.356 10.820 3.688 1.00 96.94 191 TYR A C 1
ATOM 1556 O O . TYR A 1 191 ? -14.220 10.273 2.598 1.00 96.94 191 TYR A O 1
ATOM 1564 N N . ILE A 1 192 ? -15.375 10.544 4.505 1.00 95.25 192 ILE A N 1
ATOM 1565 C CA . ILE A 1 192 ? -16.433 9.586 4.158 1.00 95.25 192 ILE A CA 1
ATOM 1566 C C . ILE A 1 192 ? -17.183 10.055 2.907 1.00 95.25 192 ILE A C 1
ATOM 1568 O O . ILE A 1 192 ? -17.352 9.268 1.977 1.00 95.25 192 ILE A O 1
ATOM 1572 N N . ASP A 1 193 ? -17.563 11.333 2.853 1.00 96.25 193 ASP A N 1
ATOM 1573 C CA . ASP A 1 193 ? -18.246 11.917 1.695 1.00 96.25 193 ASP A CA 1
ATOM 1574 C C . ASP A 1 193 ? -17.386 11.798 0.430 1.00 96.25 193 ASP A C 1
ATOM 1576 O O . ASP A 1 193 ? -17.860 11.322 -0.599 1.00 96.25 193 ASP A O 1
ATOM 1580 N N . HIS A 1 194 ? -16.086 12.107 0.523 1.00 95.94 194 HIS A N 1
ATOM 1581 C CA . HIS A 1 194 ? -15.146 11.930 -0.589 1.00 95.94 194 HIS A CA 1
ATOM 1582 C C . HIS A 1 194 ? -15.085 10.484 -1.088 1.00 95.94 194 HIS A C 1
ATOM 1584 O O . HIS A 1 194 ? -15.128 10.255 -2.296 1.00 95.94 194 HIS A O 1
ATOM 1590 N N . LEU A 1 195 ? -15.034 9.491 -0.194 1.00 94.50 195 LEU A N 1
ATOM 1591 C CA . LEU A 1 195 ? -15.037 8.080 -0.597 1.00 94.50 195 LEU A CA 1
ATOM 1592 C C . LEU A 1 195 ? -16.317 7.701 -1.351 1.00 94.50 195 LEU A C 1
ATOM 1594 O O . LEU A 1 195 ? -16.243 7.015 -2.373 1.00 94.50 195 LEU A O 1
ATOM 1598 N N . LEU A 1 196 ? -17.480 8.151 -0.875 1.00 93.50 196 LEU A N 1
ATOM 1599 C CA . LEU A 1 196 ? -18.770 7.877 -1.510 1.00 93.50 196 LEU A CA 1
ATOM 1600 C C . LEU A 1 196 ? -18.904 8.593 -2.861 1.00 93.50 196 LEU A C 1
ATOM 1602 O O . LEU A 1 196 ? -19.361 7.991 -3.834 1.00 93.50 196 LEU A O 1
ATOM 1606 N N . ASP A 1 197 ? -18.438 9.835 -2.959 1.00 94.19 197 ASP A N 1
ATOM 1607 C CA . ASP A 1 197 ? -18.427 10.605 -4.203 1.00 94.19 197 ASP A CA 1
ATOM 1608 C C . ASP A 1 197 ? -17.496 9.985 -5.247 1.00 94.19 197 ASP A C 1
ATOM 1610 O O . ASP A 1 197 ? -17.836 9.909 -6.432 1.00 94.19 197 ASP A O 1
ATOM 1614 N N . ARG A 1 198 ? -16.321 9.494 -4.833 1.00 93.94 198 ARG A N 1
ATOM 1615 C CA . ARG A 1 198 ? -15.415 8.752 -5.720 1.00 93.94 198 ARG A CA 1
ATOM 1616 C C . ARG A 1 198 ? -16.010 7.420 -6.144 1.00 93.94 198 ARG A C 1
ATOM 1618 O O . ARG A 1 198 ? -15.972 7.120 -7.335 1.00 93.94 198 ARG A O 1
ATOM 1625 N N . ALA A 1 199 ? -16.621 6.674 -5.228 1.00 92.31 199 ALA A N 1
ATOM 1626 C CA . ALA A 1 199 ? -17.316 5.437 -5.568 1.00 92.31 199 ALA A CA 1
ATOM 1627 C C . ALA A 1 199 ? -18.437 5.664 -6.591 1.00 92.31 199 ALA A C 1
ATOM 1629 O O . ALA A 1 199 ? -18.579 4.879 -7.518 1.00 92.31 199 ALA A O 1
ATOM 1630 N N . ASN A 1 200 ? -19.203 6.749 -6.468 1.00 90.62 200 ASN A N 1
ATOM 1631 C CA . ASN A 1 200 ? -20.266 7.067 -7.420 1.00 90.62 200 ASN A CA 1
ATOM 1632 C C . ASN A 1 200 ? -19.747 7.532 -8.781 1.00 90.62 200 ASN A C 1
ATOM 1634 O O . ASN A 1 200 ? -20.351 7.205 -9.795 1.00 90.62 200 ASN A O 1
ATOM 1638 N N . TYR A 1 201 ? -18.654 8.290 -8.809 1.00 90.69 201 TYR A N 1
ATOM 1639 C CA . TYR A 1 201 ? -18.079 8.784 -10.057 1.00 90.69 201 TYR A CA 1
ATOM 1640 C C . TYR A 1 201 ? -17.440 7.685 -10.905 1.00 90.69 201 TYR A C 1
ATOM 1642 O O . TYR A 1 201 ? -17.615 7.692 -12.114 1.00 90.69 201 TYR A O 1
ATOM 1650 N N . TYR A 1 202 ? -16.696 6.760 -10.290 1.00 87.00 202 TYR A N 1
ATOM 1651 C CA . TYR A 1 202 ? -16.005 5.689 -11.021 1.00 87.00 202 TYR A CA 1
ATOM 1652 C C . TYR A 1 202 ? -16.918 4.513 -11.412 1.00 87.00 202 TYR A C 1
ATOM 1654 O O . TYR A 1 202 ? -16.473 3.604 -12.104 1.00 87.00 202 TYR A O 1
ATOM 1662 N N . ASP A 1 203 ? -18.170 4.519 -10.953 1.00 83.56 203 ASP A N 1
ATOM 1663 C CA . ASP A 1 203 ? -19.208 3.530 -11.281 1.00 83.56 203 ASP A CA 1
ATOM 1664 C C . ASP A 1 203 ? -20.054 3.942 -12.510 1.00 83.56 203 ASP A C 1
ATOM 1666 O O . ASP A 1 203 ? -21.008 3.250 -12.862 1.00 83.56 203 ASP A O 1
ATOM 1670 N N . GLN A 1 204 ? -19.730 5.079 -13.142 1.00 75.12 204 GLN A N 1
ATOM 1671 C CA . GLN A 1 204 ? -20.313 5.564 -14.404 1.00 75.12 204 GLN A CA 1
ATOM 1672 C C . GLN A 1 204 ? -19.417 5.212 -15.592 1.00 75.12 204 GLN A C 1
ATOM 1674 O O . GLN A 1 204 ? -19.985 4.866 -16.652 1.00 75.12 204 GLN A O 1
#

Foldseek 3Di:
DVVVVVVVVVVVVVVPPPPPDDDDDADEEEAQAACVVDVCSLVVLVVVLVVCVVVVHAHEYAHEQVSQDDPVSLVSQLVSLVSVHAYEHAFHPLDQQQDPPDDLVNRLVRRVVRCVSPVVGHRYDQEYQYRVNHQHNDPVSNVSNVVSSVVVVYDYPDDLFDLVVVVLVVVLVVCVVVVVVVVNVVSVVVSVVNRVVRSVVSVD

Secondary structure (DSSP, 8-state):
-HHHHHHHHHHHHHT------------EEEE---TTT-TTHHHHHHHHHHHHHHTT---EEEE-HHHH-SHHHHHHHHHHHHTT-EEEE--SS---TTSTT--HHHHHHHHHHHHHHHTTSTTEEEEE--GGG---SSHHHHHHHHHHHHHTTPEE---SS---HHHHHHHHHHHHHTT-HHHHHHHHHHHHHHHHHHHHHTT-

Sequence (204 aa):
MKNKMKLCFFLVIILITTISHSKQLALSFDDGVNPDLNPNAQQINQRILEQLKQNHIRSIVYPSVIKIGDYKGLSLVAAWGKQEHKIGNHSELHSNLNKEQVTTQQYIDQIFRAEQVFKPLNGWVPRYRYPFLKEGNTIEKRDTVAHYLQQQGYESGAVSIDASDWFYNLKYLSYTKNGQTADLEKLKNAYIDHLLDRANYYDQ

InterPro domains:
  IPR002509 NodB homology domain [PF01522] (22-139)
  IPR002509 NodB homology domain [PS51677] (23-204)
  IPR011330 Glycoside hydrolase/deacetylase, beta/alpha-barrel [SSF88713] (22-168)
  IPR050248 Polysaccharide deacetylase, ArnD subfamily [PTHR10587] (22-183)

pLDDT: mean 92.18, std 12.79, range [49.56, 98.94]

Organism: NCBI:txid575587